Protein AF-A0A8D1GE89-F1 (afdb_monomer)

Radius of gyration: 18.83 Å; Cα contacts (8 Å, |Δi|>4): 308; chains: 1; bounding box: 52×57×44 Å

Solvent-accessible surface area (backbone atoms only — not comparable to full-atom values): 10355 Å² tot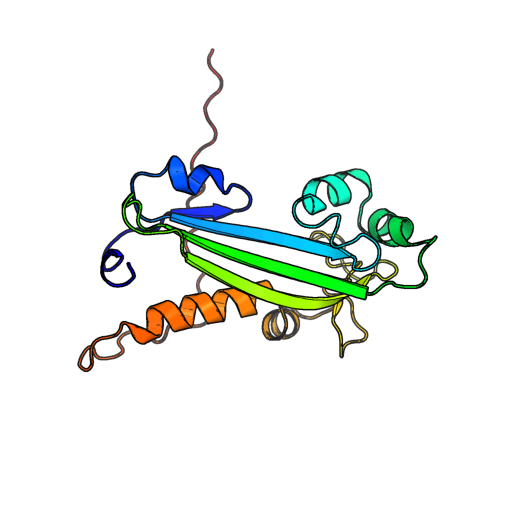al; per-residue (Å²): 109,72,79,79,45,66,95,56,77,67,48,78,45,67,78,50,72,69,52,60,75,74,40,93,33,33,25,38,31,40,43,68,25,44,20,27,56,77,58,81,33,39,59,14,79,48,32,67,62,51,42,73,77,39,36,35,63,39,59,35,54,73,40,68,92,44,90,58,43,44,27,34,38,34,22,38,39,39,39,32,64,46,48,92,90,53,76,74,44,77,23,62,10,70,26,55,26,30,53,35,83,58,40,62,51,78,89,53,76,56,29,19,16,34,26,42,68,99,53,93,49,22,54,34,58,42,58,70,75,62,43,46,79,62,29,16,56,48,45,12,47,49,51,50,46,52,64,55,64,77,63,66,60,96,81,70,76,83,80,72,79,80,68,100,79,70,82,76,83,79,78,77,80,73,80,83,78,84,82,132

pLDDT: mean 83.78, std 22.08, range [25.95, 98.81]

Nearest PDB structures (foldseek):
  4f95-assembly1_A-2  TM=9.348E-01  e=1.544E-26  Homo sapiens
  2car-assembly1_A  TM=9.269E-01  e=1.988E-26  Homo sapiens
  2j4e-assembly4_H  TM=9.023E-01  e=2.825E-25  Homo sapiens
  2j4e-assembly1_A  TM=8.971E-01  e=2.579E-24  Homo sapiens
  8ji1-assembly1_B-2  TM=9.422E-01  e=1.661E-15  Plasmodium falciparum

Mean predicted aligned e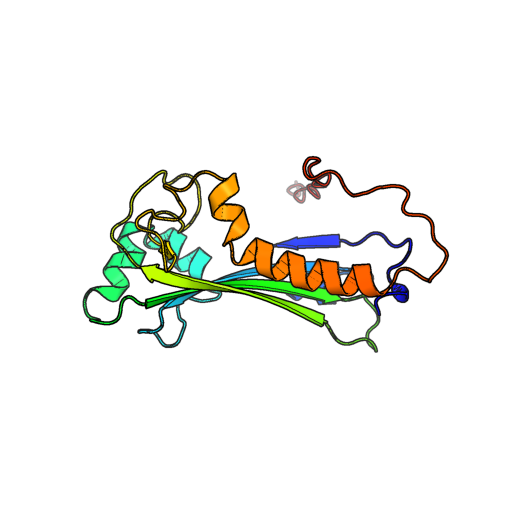rror: 9.52 Å

Organism: Sus scrofa (NCBI:txid9823)

Secondary structure (DSSP, 8-state):
--GGGTTPPPEEEES-TTHHHH-SS-EEEEEEEEEEGGGTT-EETTHHHHHHHHHHHHHHHHTTT-S--EEEEEEEEEEE-S-TTSPPEEEEEEEEEEE-S--S-TTSTTGGGEEETT-SS-TTTS-HHHHHHH-HHHHHHHHHHHHHHTT--TT--------S----------PPPPP-

InterPro domains:
  IPR002637 RdgB/HAM1 [PF01725] (25-147)
  IPR002637 RdgB/HAM1 [PTHR11067] (22-153)
  IPR002637 RdgB/HAM1 [cd00515] (10-147)
  IPR027502 Inosine triphosphate pyrophosphatase [MF_03148] (8-150)
  IPR029001 Inosine triphosphate pyrophosphatase-like [G3DSA:3.90.950.10] (21-151)
  IPR029001 Inosine triphosphate pyrophosphatase-like [SSF52972] (5-149)

Sequence (180 aa):
MANSLVGKKIVFVTGNAKKLEEVQGPVLVEDTCLCFNAFGGLPGPYIKWFLEKLKPEGLHQLLAGFQDKSAYALCTFALSTGDPNEPVRLFKGRTSGQIVVPRGSRDFGWDPCFQPDGYEQTYAEMPKAEKNTISHRFRALLELQEYFGSLTPPGAEAAHVISPLRPWSVVHSLRPNPVQ

Structure (mmCIF, N/CA/C/O backbone):
data_AF-A0A8D1GE89-F1
#
_entry.id   AF-A0A8D1GE89-F1
#
loop_
_atom_site.group_PDB
_atom_site.id
_atom_site.type_symbol
_atom_site.label_atom_id
_atom_site.label_alt_id
_atom_site.label_comp_id
_atom_site.label_asym_id
_atom_site.label_entity_id
_atom_site.label_seq_id
_atom_site.pdbx_PDB_ins_code
_atom_site.Cartn_x
_atom_site.Cartn_y
_atom_site.Cartn_z
_atom_site.occupancy
_atom_site.B_iso_or_equiv
_atom_site.auth_seq_id
_atom_site.auth_comp_id
_atom_site.auth_asym_id
_atom_site.auth_atom_id
_atom_site.pdbx_PDB_model_num
ATOM 1 N N . MET A 1 1 ? 16.264 -9.644 -19.852 1.00 65.81 1 MET A N 1
ATOM 2 C CA . MET A 1 1 ? 15.842 -8.747 -18.763 1.00 65.81 1 MET A CA 1
ATOM 3 C C . MET A 1 1 ? 16.685 -8.861 -17.509 1.00 65.81 1 MET A C 1
ATOM 5 O O . MET A 1 1 ? 17.327 -7.906 -17.116 1.00 65.81 1 MET A O 1
ATOM 9 N N . ALA A 1 2 ? 16.705 -9.994 -16.825 1.00 61.97 2 ALA A N 1
ATOM 10 C CA . ALA A 1 2 ? 17.348 -10.013 -15.520 1.00 61.97 2 ALA A CA 1
ATOM 11 C C . ALA A 1 2 ? 18.893 -10.114 -15.614 1.00 61.97 2 ALA A C 1
ATOM 13 O O . ALA A 1 2 ? 19.611 -9.371 -14.951 1.00 61.97 2 ALA A O 1
ATOM 14 N N . ASN A 1 3 ? 19.407 -10.887 -16.579 1.00 70.00 3 ASN A N 1
ATOM 15 C CA . ASN A 1 3 ? 20.829 -10.873 -16.955 1.00 70.00 3 ASN A CA 1
ATOM 16 C C . ASN A 1 3 ? 21.285 -9.528 -17.550 1.00 70.00 3 ASN A C 1
ATOM 18 O O . ASN A 1 3 ? 22.446 -9.160 -17.401 1.00 70.00 3 ASN A O 1
ATOM 22 N N . SER A 1 4 ? 20.385 -8.760 -18.184 1.00 74.56 4 SER A N 1
ATOM 23 C CA . SER A 1 4 ? 20.715 -7.434 -18.732 1.00 74.56 4 SER A CA 1
ATOM 24 C C . SER A 1 4 ? 20.870 -6.357 -17.649 1.00 74.56 4 SER A C 1
ATOM 26 O O . SER A 1 4 ? 21.262 -5.235 -17.978 1.00 74.56 4 SER A O 1
ATOM 28 N N . LEU A 1 5 ? 20.621 -6.696 -16.377 1.00 79.62 5 LEU A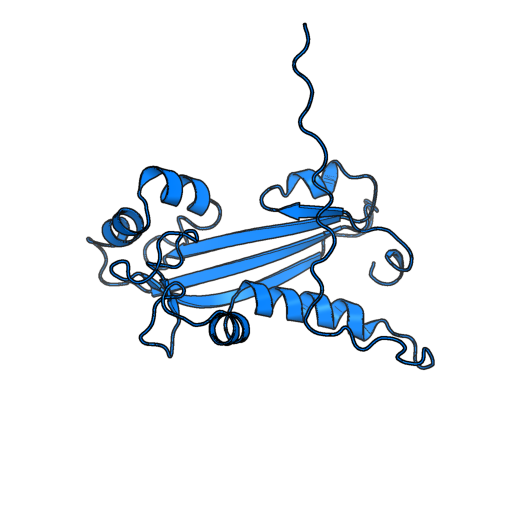 N 1
ATOM 29 C CA . LEU A 1 5 ? 20.809 -5.836 -15.203 1.00 79.62 5 LEU A CA 1
ATOM 30 C C . LEU A 1 5 ? 22.123 -6.092 -14.452 1.00 79.62 5 LEU A C 1
ATOM 32 O O . LEU A 1 5 ? 22.510 -5.268 -13.623 1.00 79.62 5 LEU A O 1
ATOM 36 N N . VAL A 1 6 ? 22.821 -7.199 -14.727 1.00 79.50 6 VAL A N 1
ATOM 37 C CA . VAL A 1 6 ? 24.053 -7.567 -14.012 1.00 79.50 6 VAL A CA 1
ATOM 38 C C . VAL A 1 6 ? 25.112 -6.475 -14.185 1.00 79.50 6 VAL A C 1
ATOM 40 O O . VAL A 1 6 ? 25.389 -6.027 -15.296 1.00 79.50 6 VAL A O 1
ATOM 43 N N . GLY A 1 7 ? 25.682 -6.016 -13.067 1.00 78.50 7 GLY A N 1
ATOM 44 C CA . GLY A 1 7 ? 26.704 -4.964 -13.040 1.00 78.50 7 GLY A CA 1
ATOM 45 C C . GLY A 1 7 ? 26.191 -3.546 -13.324 1.00 78.50 7 GLY A C 1
ATOM 46 O O . GLY A 1 7 ? 26.984 -2.605 -13.305 1.00 78.50 7 GLY A O 1
ATOM 47 N N . LYS A 1 8 ? 24.886 -3.355 -13.560 1.00 83.62 8 LYS A N 1
ATOM 48 C CA . LYS A 1 8 ? 24.301 -2.031 -13.801 1.00 83.62 8 LYS A CA 1
ATOM 49 C C . LYS A 1 8 ? 23.775 -1.405 -12.512 1.00 83.62 8 LYS A C 1
ATOM 51 O O . LYS A 1 8 ? 23.226 -2.073 -11.640 1.00 83.62 8 LYS A O 1
ATOM 56 N N . LYS A 1 9 ? 23.890 -0.080 -12.421 1.00 88.38 9 LYS A N 1
ATOM 57 C CA . LYS A 1 9 ? 23.234 0.708 -11.374 1.00 88.38 9 LYS A CA 1
ATOM 58 C C . LYS A 1 9 ? 21.737 0.801 -11.675 1.00 88.38 9 LYS A C 1
ATOM 60 O O . LYS A 1 9 ? 21.367 1.209 -12.771 1.00 88.38 9 LYS A O 1
ATOM 65 N N . ILE A 1 10 ? 20.902 0.467 -10.692 1.00 89.00 10 ILE A N 1
ATOM 66 C CA . ILE A 1 10 ? 19.444 0.612 -10.775 1.00 89.00 10 ILE A CA 1
ATOM 67 C C . ILE A 1 10 ? 19.035 1.906 -10.070 1.00 89.00 10 ILE A C 1
ATOM 69 O O . ILE A 1 10 ? 19.417 2.145 -8.922 1.00 89.00 10 ILE A O 1
ATOM 73 N N . VAL A 1 11 ? 18.268 2.752 -10.755 1.00 90.25 11 VAL A N 1
ATOM 74 C CA . VAL A 1 11 ? 17.672 3.956 -10.164 1.00 90.25 11 VAL A CA 1
ATOM 75 C C . VAL A 1 11 ? 16.387 3.565 -9.437 1.00 90.25 11 VAL A C 1
ATOM 77 O O . VAL A 1 11 ? 15.491 3.002 -10.054 1.00 90.25 11 VAL A O 1
ATOM 80 N N . PHE A 1 12 ? 16.284 3.867 -8.140 1.00 90.25 12 PHE A N 1
ATOM 81 C CA . PHE A 1 12 ? 15.076 3.601 -7.353 1.00 90.25 12 PHE A CA 1
ATOM 82 C C . PHE A 1 12 ? 14.238 4.867 -7.154 1.00 90.25 12 PHE A C 1
ATOM 84 O O . PHE A 1 12 ? 14.771 5.920 -6.802 1.00 90.25 12 PHE A O 1
ATOM 91 N N . VAL A 1 13 ? 12.929 4.760 -7.378 1.00 89.25 13 VAL A N 1
ATOM 92 C CA . VAL A 1 13 ? 11.982 5.882 -7.387 1.00 89.25 13 VAL A CA 1
ATOM 93 C C . VAL A 1 13 ? 10.704 5.458 -6.668 1.00 89.25 13 VAL A C 1
ATOM 95 O O . VAL A 1 13 ? 10.278 4.316 -6.780 1.00 89.25 13 VAL A O 1
ATOM 98 N N . THR A 1 14 ? 10.055 6.378 -5.960 1.00 86.75 14 THR A N 1
ATOM 99 C CA . THR A 1 14 ? 8.759 6.123 -5.310 1.00 86.75 14 THR A CA 1
ATOM 100 C C . THR A 1 14 ? 7.698 7.063 -5.876 1.00 86.75 14 THR A C 1
ATOM 102 O O . THR A 1 14 ? 7.991 8.234 -6.129 1.00 86.75 14 THR A O 1
ATOM 105 N N . GLY A 1 15 ? 6.469 6.583 -6.090 1.00 79.56 15 GLY A N 1
ATOM 106 C CA . GLY A 1 15 ? 5.329 7.457 -6.393 1.00 79.56 15 GLY A CA 1
ATOM 107 C C . GLY A 1 15 ? 5.293 8.067 -7.799 1.00 79.56 15 GLY A C 1
ATOM 108 O O . GLY A 1 15 ? 4.513 8.994 -8.025 1.00 79.56 15 GLY A O 1
ATOM 109 N N . ASN A 1 16 ? 6.182 7.662 -8.716 1.00 81.56 16 ASN A N 1
ATOM 110 C CA . ASN A 1 16 ? 6.328 8.304 -10.026 1.00 81.56 16 ASN A CA 1
ATOM 111 C C . ASN A 1 16 ? 6.683 7.305 -11.138 1.00 81.56 16 ASN A C 1
ATOM 113 O O . ASN A 1 16 ? 7.836 7.200 -11.560 1.00 81.56 16 ASN A O 1
ATOM 117 N N . ALA A 1 17 ? 5.665 6.611 -11.650 1.00 81.38 17 ALA A N 1
ATOM 118 C CA . ALA A 1 17 ? 5.803 5.661 -12.753 1.00 81.38 17 ALA A CA 1
ATOM 119 C C . ALA A 1 17 ? 6.341 6.282 -14.057 1.00 81.38 17 ALA A C 1
ATOM 121 O O . ALA A 1 17 ? 6.991 5.576 -14.823 1.00 81.38 17 ALA A O 1
ATOM 122 N N . LYS A 1 18 ? 6.184 7.600 -14.290 1.00 84.62 18 LYS A N 1
ATOM 123 C CA . LYS A 1 18 ? 6.775 8.274 -15.470 1.00 84.62 18 LYS A CA 1
ATOM 124 C C . LYS A 1 18 ? 8.297 8.165 -15.505 1.00 84.62 18 LYS A C 1
ATOM 126 O O . LYS A 1 18 ? 8.909 8.239 -16.566 1.00 84.62 18 LYS A O 1
ATOM 131 N N . LYS A 1 19 ? 8.928 7.928 -14.351 1.00 84.75 19 LYS A N 1
ATOM 132 C CA . LYS A 1 19 ? 10.375 7.741 -14.273 1.00 84.75 19 LYS A CA 1
ATOM 133 C C . LYS A 1 19 ? 10.867 6.484 -14.997 1.00 84.75 19 LYS A C 1
ATOM 135 O O . LYS A 1 19 ? 12.049 6.427 -15.319 1.00 84.75 19 LYS A O 1
ATOM 140 N N . LEU A 1 20 ? 9.973 5.538 -15.306 1.00 82.44 20 LEU A N 1
ATOM 141 C CA . LEU A 1 20 ? 10.270 4.390 -16.168 1.00 82.44 20 LEU A CA 1
ATOM 142 C C . LEU A 1 20 ? 10.631 4.802 -17.607 1.00 82.44 20 LEU A C 1
ATOM 144 O O . LEU A 1 20 ? 11.380 4.083 -18.256 1.00 82.44 20 LEU A O 1
ATOM 148 N N . GLU A 1 21 ? 10.117 5.939 -18.087 1.00 82.19 21 GLU A N 1
ATOM 149 C CA . GLU A 1 21 ? 10.322 6.438 -19.457 1.00 82.19 21 GLU A CA 1
ATOM 150 C C . GLU A 1 21 ? 11.457 7.471 -19.537 1.00 82.19 21 GLU A C 1
ATOM 152 O O . GLU A 1 21 ? 12.164 7.565 -20.536 1.00 82.19 21 GLU A O 1
ATOM 157 N N . GLU A 1 22 ? 11.654 8.257 -18.475 1.00 85.88 22 GLU A N 1
ATOM 158 C CA . GLU A 1 22 ? 12.660 9.327 -18.442 1.00 85.88 22 GLU A CA 1
ATOM 159 C C . GLU A 1 22 ? 14.090 8.820 -18.200 1.00 85.88 22 GLU A C 1
ATOM 161 O O . GLU A 1 22 ? 15.061 9.512 -18.515 1.00 85.88 22 GLU A O 1
ATOM 166 N N . VAL A 1 23 ? 14.239 7.651 -17.570 1.00 85.81 23 VAL A N 1
ATOM 167 C CA . VAL A 1 23 ? 15.550 7.098 -17.219 1.00 85.81 23 VAL A CA 1
ATOM 168 C C . VAL A 1 23 ? 16.052 6.219 -18.356 1.00 85.81 23 VAL A C 1
ATOM 170 O O . VAL A 1 23 ? 15.503 5.159 -18.635 1.00 85.81 23 VAL A O 1
ATOM 173 N N . GLN A 1 24 ? 17.157 6.634 -18.974 1.00 83.69 24 GLN A N 1
ATOM 174 C CA . GLN A 1 24 ? 17.862 5.852 -19.990 1.00 83.69 24 GLN A CA 1
ATOM 175 C C . GLN A 1 24 ? 18.726 4.771 -19.323 1.00 83.69 24 GLN A C 1
ATOM 177 O O . GLN A 1 24 ? 19.950 4.879 -19.241 1.00 83.69 24 GLN A O 1
ATOM 182 N N . GLY A 1 25 ? 18.068 3.749 -18.776 1.00 89.25 25 GLY A N 1
ATOM 183 C CA . GLY A 1 25 ? 18.708 2.614 -18.119 1.00 89.25 25 GLY A CA 1
ATOM 184 C C . GLY A 1 25 ? 17.819 1.949 -17.068 1.00 89.25 25 GLY A C 1
ATOM 185 O O . GLY A 1 25 ? 16.637 2.273 -16.958 1.00 89.25 25 GLY A O 1
ATOM 186 N N . PRO A 1 26 ? 18.381 1.022 -16.273 1.00 93.56 26 PRO A N 1
ATOM 187 C CA . PRO A 1 26 ? 17.617 0.296 -15.275 1.00 93.56 26 PRO A CA 1
ATOM 188 C C . PRO A 1 26 ? 16.974 1.187 -14.217 1.00 93.56 26 PRO A C 1
ATOM 190 O O . PRO A 1 26 ? 17.649 1.958 -13.527 1.00 93.56 26 PRO A O 1
ATOM 193 N N . VAL A 1 27 ? 15.671 1.019 -14.036 1.00 94.62 27 VAL A N 1
ATOM 194 C CA . VAL A 1 27 ? 14.871 1.796 -13.095 1.00 94.62 27 VAL A CA 1
ATOM 195 C C . VAL A 1 27 ? 13.833 0.907 -12.424 1.00 94.62 27 VAL A C 1
ATOM 197 O O . VAL A 1 27 ? 13.173 0.089 -13.064 1.00 94.62 27 VAL A O 1
ATOM 200 N N . LEU A 1 28 ? 13.722 1.066 -11.110 1.00 95.19 28 LEU A N 1
ATOM 201 C CA . LEU A 1 28 ? 12.764 0.391 -10.252 1.00 95.19 28 LEU A CA 1
ATOM 202 C C . LEU A 1 28 ? 11.875 1.452 -9.602 1.00 95.19 28 LEU A C 1
ATOM 204 O O . LEU A 1 28 ? 12.368 2.322 -8.882 1.00 95.19 28 LEU A O 1
ATOM 208 N N . VAL A 1 29 ? 10.572 1.376 -9.846 1.00 95.69 29 VAL A N 1
ATOM 209 C CA . VAL A 1 29 ? 9.577 2.266 -9.240 1.00 95.69 29 VAL A CA 1
ATOM 210 C C . VAL A 1 29 ? 8.745 1.495 -8.225 1.00 95.69 29 VAL A C 1
ATOM 212 O O . VAL A 1 29 ? 8.314 0.385 -8.514 1.00 95.69 29 VAL A O 1
ATOM 215 N N . GLU A 1 30 ? 8.508 2.074 -7.052 1.00 95.69 30 GLU A N 1
ATOM 216 C CA . GLU A 1 30 ? 7.551 1.577 -6.059 1.00 95.69 30 GLU A CA 1
ATOM 217 C C . GLU A 1 30 ? 6.313 2.477 -6.001 1.00 95.69 30 GLU A C 1
ATOM 219 O O . GLU A 1 30 ? 6.431 3.685 -5.775 1.00 95.69 30 GLU A O 1
ATOM 224 N N . ASP A 1 31 ? 5.131 1.870 -6.102 1.00 95.12 31 ASP A N 1
ATOM 225 C CA . ASP A 1 31 ? 3.849 2.514 -5.827 1.00 95.12 31 ASP A CA 1
ATOM 226 C C . ASP A 1 31 ? 3.044 1.723 -4.791 1.00 95.12 31 ASP A C 1
ATOM 228 O O . ASP A 1 31 ? 2.973 0.492 -4.819 1.00 95.12 31 ASP A O 1
ATOM 232 N N . THR A 1 32 ? 2.417 2.445 -3.859 1.00 95.75 32 THR A N 1
ATOM 233 C CA . THR A 1 32 ? 1.586 1.868 -2.794 1.00 95.75 32 THR A CA 1
ATOM 234 C C . THR A 1 32 ? 0.157 2.390 -2.885 1.00 95.75 32 THR A C 1
ATOM 236 O O . THR A 1 32 ? -0.073 3.596 -2.940 1.00 95.75 32 THR A O 1
ATOM 239 N N . CYS A 1 33 ? -0.803 1.471 -2.845 1.00 97.69 33 CYS A N 1
ATOM 240 C CA . CYS A 1 33 ? -2.235 1.735 -2.845 1.00 97.69 33 CYS A CA 1
ATOM 241 C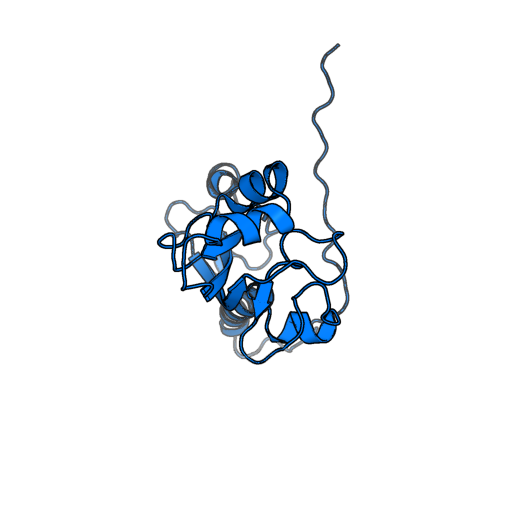 C . CYS A 1 33 ? -2.872 1.248 -1.537 1.00 97.69 33 CYS A C 1
ATOM 243 O O . CYS A 1 33 ? -2.464 0.223 -0.986 1.00 97.69 33 CYS A O 1
ATOM 245 N N . LEU A 1 34 ? -3.923 1.940 -1.097 1.00 98.62 34 LEU A N 1
ATOM 246 C CA . LEU A 1 34 ? -4.865 1.432 -0.100 1.00 98.62 34 LEU A CA 1
ATOM 247 C C . LEU A 1 34 ? -6.254 1.393 -0.734 1.00 98.62 34 LEU A C 1
ATOM 249 O O . LEU A 1 34 ? -6.788 2.430 -1.129 1.00 98.62 34 LEU A O 1
ATOM 253 N N . CYS A 1 35 ? -6.811 0.197 -0.859 1.00 98.75 35 CYS A N 1
ATOM 254 C CA . CYS A 1 35 ? -7.989 -0.063 -1.671 1.00 98.75 35 CYS A CA 1
ATOM 255 C C . CYS A 1 35 ? -9.153 -0.509 -0.789 1.00 98.75 35 CYS A C 1
ATOM 257 O O . CYS A 1 35 ? -9.046 -1.544 -0.134 1.00 98.75 35 CYS A O 1
ATOM 259 N N . PHE A 1 36 ? -10.258 0.237 -0.772 1.00 98.75 36 PHE A N 1
ATOM 260 C CA . PHE A 1 36 ? -11.461 -0.145 -0.030 1.00 98.75 36 PHE A CA 1
ATOM 261 C C . PHE A 1 36 ? -12.372 -0.960 -0.945 1.00 98.75 36 PHE A C 1
ATOM 263 O O . PHE A 1 36 ? -12.722 -0.503 -2.037 1.00 98.75 36 PHE A O 1
ATOM 270 N N . ASN A 1 37 ? -12.778 -2.156 -0.518 1.00 98.62 37 ASN A N 1
ATOM 271 C CA . ASN A 1 37 ? -13.598 -3.033 -1.358 1.00 98.62 37 ASN A CA 1
ATOM 272 C C . ASN A 1 37 ? -14.973 -2.407 -1.635 1.00 98.62 37 ASN A C 1
ATOM 274 O O . ASN A 1 37 ? -15.416 -2.383 -2.783 1.00 98.62 37 ASN A O 1
ATOM 278 N N . ALA A 1 38 ? -15.565 -1.762 -0.626 1.00 98.38 38 ALA A N 1
ATOM 279 C CA . ALA A 1 38 ? -16.810 -1.005 -0.743 1.00 98.38 38 ALA A CA 1
ATOM 280 C C . ALA A 1 38 ? -16.785 0.106 -1.813 1.00 98.38 38 ALA A C 1
ATOM 282 O O . ALA A 1 38 ? -17.832 0.479 -2.334 1.00 98.38 38 ALA A O 1
ATOM 283 N N . PHE A 1 39 ? -15.606 0.646 -2.148 1.00 97.56 39 PHE A N 1
ATOM 284 C CA . PHE A 1 39 ? -15.442 1.698 -3.160 1.00 97.56 39 PHE A CA 1
ATOM 285 C C . PHE A 1 39 ? -14.870 1.150 -4.481 1.00 97.56 39 PHE A C 1
ATOM 287 O O . PHE A 1 39 ? -14.259 1.891 -5.254 1.00 97.56 39 PHE A O 1
ATOM 294 N N . GLY A 1 40 ? -14.986 -0.158 -4.731 1.00 97.94 40 GLY A N 1
ATOM 295 C CA . GLY A 1 40 ? -14.426 -0.781 -5.935 1.00 97.94 40 GLY A CA 1
ATOM 296 C C . GLY A 1 40 ? -12.902 -0.639 -6.035 1.00 97.94 40 GLY A C 1
ATOM 297 O O . GLY A 1 40 ? -12.354 -0.595 -7.132 1.00 97.94 40 GLY A O 1
ATOM 298 N N . GLY A 1 41 ? -12.215 -0.523 -4.895 1.00 97.62 41 GLY A N 1
ATOM 299 C CA . GLY A 1 41 ? -10.764 -0.375 -4.810 1.00 97.62 41 GLY A CA 1
ATOM 300 C C . GLY A 1 41 ? -10.251 1.064 -4.692 1.00 97.62 41 GLY A C 1
ATOM 301 O O . GLY A 1 41 ? -9.045 1.250 -4.535 1.00 97.62 41 GLY A O 1
ATOM 302 N N . LEU A 1 42 ? -11.114 2.085 -4.706 1.00 98.25 42 LEU A N 1
ATOM 303 C CA . LEU A 1 42 ? -10.712 3.449 -4.334 1.00 98.25 42 LEU A CA 1
ATOM 304 C C . LEU A 1 42 ? -10.465 3.561 -2.810 1.00 98.25 42 LEU A C 1
ATOM 306 O O . LEU A 1 42 ? -11.007 2.760 -2.050 1.00 98.25 42 LEU A O 1
ATOM 310 N N . PRO A 1 43 ? -9.645 4.519 -2.331 1.00 97.88 43 PRO A N 1
ATOM 311 C CA . PRO A 1 43 ? -8.909 5.532 -3.100 1.00 97.88 43 PRO A CA 1
ATOM 312 C C . PRO A 1 43 ? -7.746 4.963 -3.927 1.00 97.88 43 PRO A C 1
ATOM 314 O O . PRO A 1 43 ? -7.296 5.614 -4.868 1.00 97.88 43 PRO A O 1
ATOM 317 N N . GLY A 1 44 ? -7.274 3.754 -3.617 1.00 97.62 44 GLY A N 1
ATOM 318 C CA . GLY A 1 44 ? -6.278 3.027 -4.399 1.00 97.62 44 GLY A CA 1
ATOM 319 C C . GLY A 1 44 ? -4.995 3.845 -4.596 1.00 97.62 44 GLY A C 1
ATOM 320 O O . GLY A 1 44 ? -4.400 4.267 -3.598 1.00 97.62 44 GLY A O 1
ATOM 321 N N . PRO A 1 45 ? -4.562 4.111 -5.842 1.00 96.12 45 PRO A N 1
ATOM 322 C CA . PRO A 1 45 ? -3.349 4.888 -6.119 1.00 96.12 45 PRO A CA 1
ATOM 323 C C . PRO A 1 45 ? -3.460 6.358 -5.686 1.00 96.12 45 PRO A C 1
ATOM 325 O O . PRO A 1 45 ? -2.453 7.049 -5.545 1.00 96.12 45 PRO A O 1
ATOM 328 N N . TYR A 1 46 ? -4.672 6.855 -5.430 1.00 96.75 46 TYR A N 1
ATOM 329 C CA . TYR A 1 46 ? -4.901 8.231 -4.993 1.00 96.75 46 TYR A CA 1
ATOM 330 C C . TYR A 1 46 ? -4.799 8.406 -3.475 1.00 96.75 46 TYR A C 1
ATOM 332 O O . TYR A 1 46 ? -4.993 9.518 -2.980 1.00 96.75 46 TYR A O 1
ATOM 340 N N . ILE A 1 47 ? -4.472 7.345 -2.725 1.00 97.50 47 ILE A N 1
ATOM 341 C CA . ILE A 1 47 ? -4.457 7.348 -1.256 1.00 97.50 47 ILE A CA 1
ATOM 342 C C . ILE A 1 47 ? -3.649 8.504 -0.657 1.00 97.50 47 ILE A C 1
ATOM 344 O O . ILE A 1 47 ? -4.062 9.058 0.357 1.00 97.50 47 ILE A O 1
ATOM 348 N N . LYS A 1 48 ? -2.549 8.930 -1.294 1.00 95.44 48 LYS A N 1
ATOM 349 C CA . LYS A 1 48 ? -1.750 10.085 -0.848 1.00 95.44 48 LYS A CA 1
ATOM 350 C C . LYS A 1 48 ? -2.609 11.344 -0.682 1.00 95.44 48 LYS A C 1
ATOM 352 O O . LYS A 1 48 ? -2.536 12.002 0.351 1.00 95.44 48 LYS A O 1
ATOM 357 N N . TRP A 1 49 ? -3.425 11.659 -1.683 1.00 96.50 49 TRP A N 1
ATOM 358 C CA . TRP A 1 49 ? -4.251 12.867 -1.714 1.00 96.50 49 TRP A CA 1
ATOM 359 C C . TRP A 1 49 ? -5.415 12.774 -0.733 1.00 96.50 49 TRP A C 1
ATOM 361 O O . TRP A 1 49 ? -5.716 13.731 -0.023 1.00 96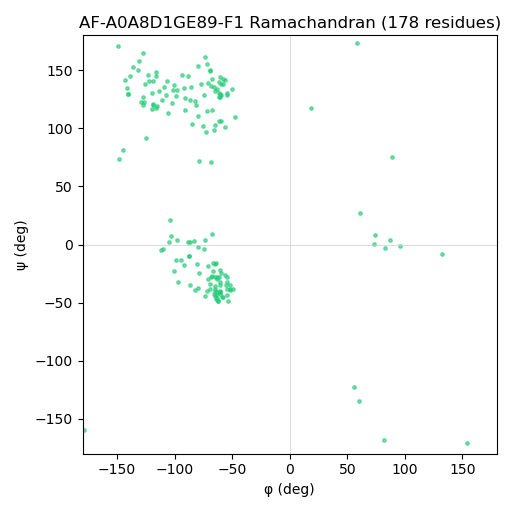.50 49 TRP A O 1
ATOM 371 N N . PHE A 1 50 ? -6.028 11.593 -0.650 1.00 98.19 50 PHE A N 1
ATOM 372 C CA . PHE A 1 50 ? -7.090 11.321 0.312 1.00 98.19 50 PHE A CA 1
ATOM 373 C C . PHE A 1 50 ? -6.575 11.455 1.746 1.00 98.19 50 PHE A C 1
ATOM 375 O O . PHE A 1 50 ? -7.160 12.185 2.540 1.00 98.19 50 PHE A O 1
ATOM 382 N N . LEU A 1 51 ? -5.439 10.830 2.061 1.00 97.44 51 LEU A N 1
ATOM 383 C CA . LEU A 1 51 ? -4.812 10.922 3.374 1.00 97.44 51 LEU A CA 1
ATOM 384 C C . LEU A 1 51 ? -4.423 12.365 3.725 1.00 97.44 51 LEU A C 1
ATOM 386 O O . LEU A 1 51 ? -4.620 12.788 4.862 1.00 97.44 51 LEU A O 1
ATOM 390 N N . GLU A 1 52 ? -3.892 13.134 2.770 1.00 96.81 52 GLU A N 1
ATOM 391 C CA . GLU A 1 52 ? -3.511 14.531 3.000 1.00 96.81 52 GLU A CA 1
ATOM 392 C C . GLU A 1 52 ? -4.701 15.369 3.487 1.00 96.81 52 GLU A C 1
ATOM 394 O O . GLU A 1 52 ? -4.557 16.126 4.454 1.00 96.81 52 GLU A O 1
ATOM 399 N N . LYS A 1 53 ? -5.864 15.213 2.841 1.00 98.06 53 LYS A N 1
ATOM 400 C CA . LYS A 1 53 ? -7.072 15.998 3.129 1.00 98.06 53 LYS A CA 1
ATOM 401 C C . LYS A 1 53 ? -7.873 15.470 4.309 1.00 98.06 53 LYS A C 1
ATOM 403 O O . LYS A 1 53 ? -8.385 16.265 5.087 1.00 98.06 53 LYS A O 1
ATOM 408 N N . LEU A 1 54 ? -7.981 14.154 4.435 1.00 97.69 54 LEU A N 1
ATOM 409 C CA . LEU A 1 54 ? -8.919 13.514 5.355 1.00 97.69 54 LEU A CA 1
ATOM 410 C C . LEU A 1 54 ? -8.265 13.043 6.649 1.00 97.69 54 LEU A C 1
ATOM 412 O O . LEU A 1 54 ? -8.956 12.898 7.654 1.00 97.69 54 LEU A O 1
ATOM 416 N N . LYS A 1 55 ? -6.944 12.817 6.633 1.00 98.12 55 LYS A N 1
ATOM 417 C CA . LYS A 1 55 ? -6.212 12.118 7.703 1.00 98.12 55 LYS A CA 1
ATOM 418 C C . LYS A 1 55 ? -6.764 10.690 7.917 1.00 98.12 55 LYS A C 1
ATOM 420 O O . LYS A 1 55 ? -7.747 10.308 7.274 1.00 98.12 55 LYS A O 1
ATOM 425 N N . PRO A 1 56 ? -6.136 9.845 8.755 1.00 98.19 56 PRO A N 1
ATOM 426 C CA . PRO A 1 56 ? -6.653 8.501 9.023 1.00 98.19 56 PRO A CA 1
ATOM 427 C C . PRO A 1 56 ? -8.108 8.500 9.517 1.00 98.19 56 PRO A C 1
ATOM 429 O O . PRO A 1 56 ? -8.886 7.616 9.165 1.00 98.19 56 PRO A O 1
ATOM 432 N N . GLU A 1 57 ? -8.500 9.514 10.289 1.00 98.19 57 GLU A N 1
ATOM 433 C CA . GLU A 1 57 ? -9.853 9.666 10.825 1.00 98.19 57 GLU A CA 1
ATOM 434 C C . GLU A 1 57 ? -10.883 9.821 9.702 1.00 98.19 57 GLU A C 1
ATOM 436 O O . GLU A 1 57 ? -11.884 9.100 9.672 1.00 98.19 57 GLU A O 1
ATOM 441 N N . GLY A 1 58 ? -10.620 10.705 8.739 1.00 98.25 58 GLY A N 1
ATOM 442 C CA . GLY A 1 58 ? -11.514 10.910 7.609 1.00 98.25 58 GLY A CA 1
ATOM 443 C C . GLY A 1 58 ? -11.514 9.734 6.625 1.00 98.25 58 GLY A C 1
ATOM 444 O O . GLY A 1 58 ? -12.553 9.442 6.041 1.00 98.25 58 GLY A O 1
ATOM 445 N N . LEU A 1 59 ? -10.402 8.996 6.487 1.00 98.38 59 LEU A N 1
ATOM 446 C CA . LEU A 1 59 ? -10.371 7.755 5.697 1.00 98.38 59 LEU A CA 1
ATOM 447 C C . LEU A 1 59 ? -11.341 6.700 6.246 1.00 98.38 59 LEU A C 1
ATOM 449 O O . LEU A 1 59 ? -12.064 6.077 5.474 1.00 98.38 59 LEU A O 1
ATOM 453 N N . HIS A 1 60 ? -11.401 6.535 7.569 1.00 98.44 60 HIS A N 1
ATOM 454 C CA . HIS A 1 60 ? -12.403 5.682 8.207 1.00 98.44 60 HIS A CA 1
ATOM 455 C C . HIS A 1 60 ? -13.828 6.233 8.020 1.00 98.44 60 HIS A C 1
ATOM 457 O O . HIS A 1 60 ? -14.747 5.480 7.692 1.00 98.44 60 HIS A O 1
ATOM 463 N N . GLN A 1 61 ? -14.021 7.549 8.171 1.00 98.44 61 GLN A N 1
ATOM 464 C CA . GLN A 1 61 ? -15.335 8.186 8.001 1.00 98.44 61 GLN A CA 1
ATOM 465 C C . GLN A 1 61 ? -15.898 8.064 6.581 1.00 98.44 61 GLN A C 1
ATOM 467 O O . GLN A 1 61 ? -17.116 7.977 6.437 1.00 98.44 61 GLN A O 1
ATOM 472 N N . LEU A 1 62 ? -15.058 7.990 5.540 1.00 98.00 62 LEU A N 1
ATOM 473 C CA . LEU A 1 62 ? -15.523 7.748 4.166 1.00 98.00 62 LEU A CA 1
ATOM 474 C C . LEU A 1 62 ? -16.377 6.485 4.048 1.00 98.00 62 LEU A C 1
ATOM 476 O O . LEU A 1 62 ? -17.306 6.437 3.247 1.00 98.00 62 LEU A O 1
ATOM 480 N N . LEU A 1 63 ? -16.090 5.474 4.865 1.00 98.25 63 LEU A N 1
ATOM 481 C CA . LEU A 1 63 ? -16.818 4.216 4.847 1.00 98.25 63 LEU A CA 1
ATOM 482 C C . LEU A 1 63 ? -18.048 4.223 5.756 1.00 98.25 63 LEU A C 1
ATOM 484 O O . LEU A 1 63 ? -18.707 3.195 5.837 1.00 98.25 63 LEU A O 1
ATOM 488 N N . ALA A 1 64 ? -18.395 5.320 6.441 1.00 97.38 64 ALA A N 1
ATOM 489 C CA . ALA A 1 64 ? -19.479 5.350 7.433 1.00 97.38 64 ALA A CA 1
ATOM 490 C C . ALA A 1 64 ? -20.814 4.787 6.907 1.00 97.38 64 ALA A C 1
ATOM 492 O O . ALA A 1 64 ? -21.481 4.049 7.627 1.00 97.38 64 ALA A O 1
ATOM 493 N N . GLY A 1 65 ? -21.157 5.064 5.644 1.00 97.62 65 GLY A N 1
ATOM 494 C CA . GLY A 1 65 ? -22.381 4.576 4.992 1.00 97.62 65 GLY A CA 1
ATOM 495 C C . GLY A 1 65 ? -22.335 3.134 4.470 1.00 97.62 65 GLY A C 1
ATOM 496 O O . GLY A 1 65 ? -23.332 2.655 3.940 1.00 97.62 65 GLY A O 1
ATOM 497 N N . PHE A 1 66 ? -21.205 2.437 4.597 1.00 98.19 66 PHE A N 1
ATOM 498 C CA . PHE A 1 66 ? -20.999 1.092 4.057 1.00 98.19 66 PHE A CA 1
ATOM 499 C C . PHE A 1 66 ? -20.837 0.083 5.190 1.00 98.19 66 PHE A C 1
ATOM 501 O O . PHE A 1 66 ? -20.061 0.313 6.115 1.00 98.19 66 PHE A O 1
ATOM 508 N N . GLN A 1 67 ? -21.543 -1.047 5.123 1.00 97.94 67 GLN A N 1
ATOM 509 C CA . GLN A 1 67 ? -21.330 -2.144 6.076 1.00 97.94 67 GLN A CA 1
ATOM 510 C C . GLN A 1 67 ? -19.968 -2.808 5.861 1.00 97.94 67 GLN A C 1
ATOM 512 O O . GLN A 1 67 ? -19.283 -3.140 6.824 1.00 97.94 67 GLN A O 1
ATOM 517 N N . ASP A 1 68 ? -19.559 -2.950 4.599 1.00 98.56 68 ASP A N 1
ATOM 518 C CA . ASP A 1 68 ? -18.258 -3.498 4.241 1.00 98.56 68 ASP A CA 1
ATOM 519 C C . ASP A 1 68 ? -17.134 -2.508 4.581 1.00 98.56 68 ASP A C 1
ATOM 521 O O . ASP A 1 68 ? -17.039 -1.418 4.012 1.00 98.56 68 ASP A O 1
ATOM 525 N N . LYS A 1 69 ? -16.279 -2.905 5.527 1.00 98.56 69 LYS A N 1
ATOM 526 C CA . LYS A 1 69 ? -15.058 -2.180 5.912 1.00 98.56 69 LYS A CA 1
ATOM 527 C C . LYS A 1 69 ? -13.796 -2.839 5.374 1.00 98.56 69 LYS A C 1
ATOM 529 O O . LYS A 1 69 ? -12.697 -2.380 5.683 1.00 98.56 69 LYS A O 1
ATOM 534 N N . SER A 1 70 ? -13.932 -3.926 4.618 1.00 98.81 70 SER A N 1
ATOM 535 C CA . SER A 1 70 ? -12.791 -4.668 4.113 1.00 98.81 70 SER A CA 1
ATOM 536 C C . SER A 1 70 ? -12.009 -3.846 3.091 1.00 98.81 70 SER A C 1
ATOM 538 O O . SER A 1 70 ? -12.542 -3.073 2.286 1.00 98.81 70 SER A O 1
ATOM 540 N N . ALA A 1 71 ? -10.697 -3.996 3.160 1.00 98.81 71 ALA A N 1
ATOM 541 C CA . ALA A 1 71 ? -9.747 -3.278 2.343 1.00 98.81 71 ALA A CA 1
ATOM 542 C C . ALA A 1 71 ? -8.513 -4.139 2.100 1.00 98.81 71 ALA A C 1
ATOM 544 O O . ALA A 1 71 ? -8.315 -5.200 2.695 1.00 98.81 71 ALA A O 1
ATOM 545 N N . TYR A 1 72 ? -7.646 -3.670 1.218 1.00 98.81 72 TYR A N 1
ATOM 546 C CA . TYR A 1 72 ? -6.321 -4.238 1.084 1.00 98.81 72 TYR A CA 1
ATOM 547 C C . TYR A 1 72 ? -5.286 -3.161 0.797 1.00 98.81 72 TYR A C 1
ATOM 549 O O . TYR A 1 72 ? -5.519 -2.221 0.036 1.00 98.81 72 TYR A O 1
ATOM 557 N N . ALA A 1 73 ? -4.116 -3.330 1.396 1.00 98.50 73 ALA A N 1
ATOM 558 C CA . ALA A 1 73 ? -2.921 -2.604 1.018 1.00 98.50 73 ALA A CA 1
ATOM 559 C C . ALA A 1 73 ? -2.232 -3.342 -0.134 1.00 98.50 73 ALA A C 1
ATOM 561 O O . ALA A 1 73 ? -2.100 -4.568 -0.093 1.00 98.50 73 ALA A O 1
ATOM 562 N N . LEU A 1 74 ? -1.789 -2.611 -1.152 1.00 98.38 74 LEU A N 1
ATOM 563 C CA . LEU A 1 74 ? -1.104 -3.153 -2.323 1.00 98.38 74 LEU A CA 1
ATOM 564 C C . LEU A 1 74 ? 0.186 -2.371 -2.559 1.00 98.38 74 LEU A C 1
ATOM 566 O O . LEU A 1 74 ? 0.144 -1.164 -2.766 1.00 98.38 74 LEU A O 1
ATOM 570 N N . CYS A 1 75 ? 1.320 -3.062 -2.567 1.00 97.56 75 CYS A N 1
ATOM 571 C CA . CY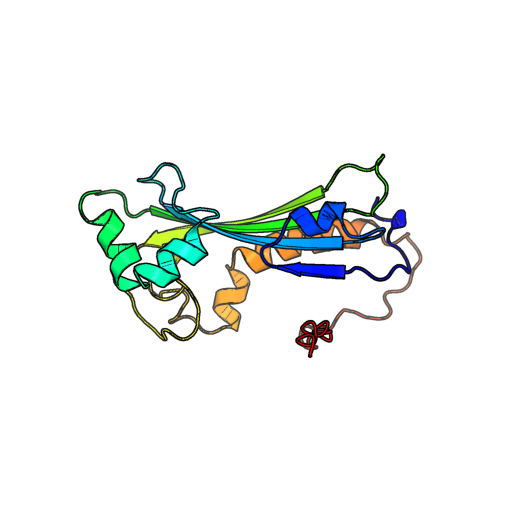S A 1 75 ? 2.578 -2.544 -3.095 1.00 97.56 75 CYS A CA 1
ATOM 572 C C . CYS A 1 75 ? 2.784 -3.114 -4.497 1.00 97.56 75 CYS A C 1
ATOM 574 O O . CYS A 1 75 ? 2.549 -4.304 -4.715 1.00 97.56 75 CYS A O 1
ATOM 576 N N . THR A 1 76 ? 3.228 -2.280 -5.432 1.00 97.62 76 THR A N 1
ATOM 577 C CA . THR A 1 76 ? 3.710 -2.716 -6.742 1.00 97.62 76 THR A CA 1
ATOM 578 C C . THR A 1 76 ? 5.101 -2.147 -6.978 1.00 97.62 76 THR A C 1
ATOM 580 O O . THR A 1 76 ? 5.278 -0.930 -6.977 1.00 97.62 76 THR A O 1
ATOM 583 N N . PHE A 1 77 ? 6.072 -3.024 -7.217 1.00 97.44 77 PHE A N 1
ATOM 584 C CA . PHE A 1 77 ? 7.338 -2.652 -7.829 1.00 97.44 77 PHE A CA 1
ATOM 585 C C . PHE A 1 77 ? 7.239 -2.824 -9.345 1.00 97.44 77 PHE A C 1
ATOM 587 O O . PHE A 1 77 ? 6.760 -3.851 -9.822 1.00 97.44 77 PHE A O 1
ATOM 594 N N . ALA A 1 78 ? 7.714 -1.839 -10.097 1.00 96.56 78 ALA A N 1
ATOM 595 C CA . ALA A 1 78 ? 7.817 -1.871 -11.548 1.00 96.56 78 ALA A CA 1
ATOM 596 C C . ALA A 1 78 ? 9.285 -1.738 -11.955 1.00 96.56 78 ALA A C 1
ATOM 598 O O . ALA A 1 78 ? 9.934 -0.750 -11.617 1.00 96.56 78 ALA A O 1
ATOM 599 N N . LEU A 1 79 ? 9.808 -2.733 -12.666 1.00 95.25 79 LEU A N 1
ATOM 600 C CA . LEU A 1 79 ? 11.195 -2.800 -13.113 1.00 95.25 79 LEU A CA 1
ATOM 601 C C . LEU A 1 79 ? 11.260 -2.651 -14.632 1.00 95.25 79 LEU A C 1
ATOM 603 O O . LEU A 1 79 ? 10.664 -3.442 -15.363 1.00 95.25 79 LEU A O 1
ATOM 607 N N . SER A 1 80 ? 12.031 -1.669 -15.087 1.00 94.38 80 SER A N 1
ATOM 608 C CA . SER A 1 80 ? 12.457 -1.518 -16.477 1.00 94.38 80 SER A CA 1
ATOM 609 C C . SER A 1 80 ? 13.973 -1.651 -16.556 1.00 94.38 80 SER A C 1
ATOM 611 O O . SER A 1 80 ? 14.693 -1.217 -15.654 1.00 94.38 80 SER A O 1
ATOM 613 N N . THR A 1 81 ? 14.473 -2.240 -17.637 1.00 92.19 81 TH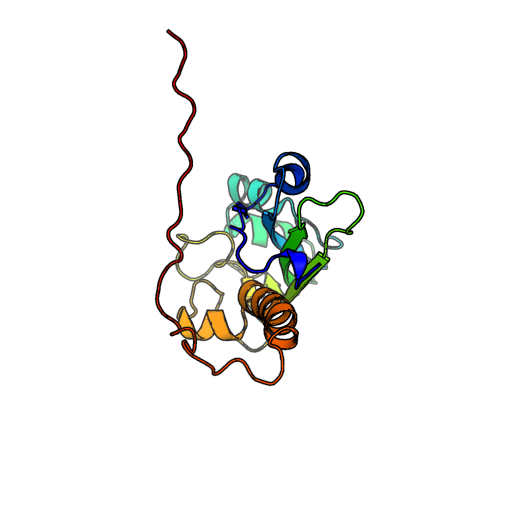R A N 1
ATOM 614 C CA . THR A 1 81 ? 15.913 -2.287 -17.942 1.00 92.19 81 THR A CA 1
ATOM 615 C C . THR A 1 81 ? 16.384 -1.063 -18.723 1.00 92.19 81 THR A C 1
ATOM 617 O O . THR A 1 81 ? 17.593 -0.868 -18.872 1.00 92.19 81 THR A O 1
ATOM 620 N N . GLY A 1 82 ? 15.443 -0.237 -19.192 1.00 89.06 82 GLY A N 1
ATOM 621 C CA . GLY A 1 82 ? 15.679 0.873 -20.110 1.00 89.06 82 GLY A CA 1
ATOM 622 C C . GLY A 1 82 ? 15.753 0.454 -21.583 1.00 89.06 82 GLY A C 1
ATOM 623 O O . GLY A 1 82 ? 15.893 1.322 -22.439 1.00 89.06 82 GLY A O 1
ATOM 624 N N . ASP A 1 83 ? 15.667 -0.845 -21.893 1.00 89.56 83 ASP A N 1
ATOM 625 C CA . ASP A 1 83 ? 15.555 -1.328 -23.271 1.00 89.56 83 ASP A CA 1
ATOM 626 C C . ASP A 1 83 ? 14.089 -1.226 -23.730 1.00 89.56 83 ASP A C 1
ATOM 628 O O . ASP A 1 83 ? 13.228 -1.863 -23.119 1.00 89.56 83 ASP A O 1
ATOM 632 N N . PRO A 1 84 ? 13.775 -0.465 -24.796 1.00 86.56 84 PRO A N 1
ATOM 633 C CA . PRO A 1 84 ? 12.405 -0.324 -25.290 1.00 86.56 84 PRO A CA 1
ATOM 634 C C . PRO A 1 84 ? 11.801 -1.635 -25.820 1.00 86.56 84 PRO A C 1
ATOM 636 O O . PRO A 1 84 ? 10.586 -1.719 -25.981 1.00 86.56 84 PRO A O 1
ATOM 639 N N . ASN A 1 85 ? 12.621 -2.656 -26.089 1.00 90.25 85 ASN A N 1
ATOM 640 C CA . ASN A 1 85 ? 12.162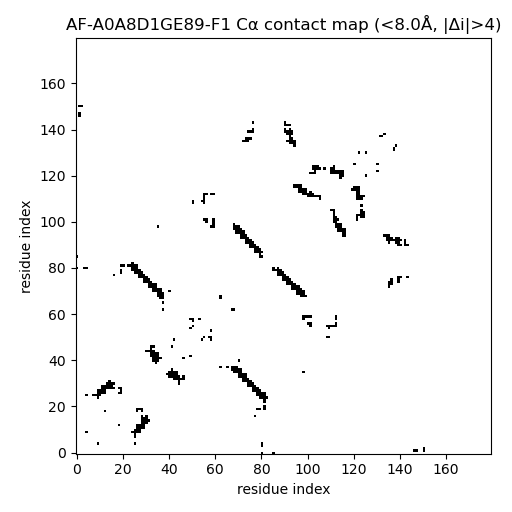 -3.977 -26.522 1.00 90.25 85 ASN A CA 1
ATOM 641 C C . ASN A 1 85 ? 11.850 -4.917 -25.346 1.00 90.25 85 ASN A C 1
ATOM 643 O O . ASN A 1 85 ? 11.293 -5.996 -25.554 1.00 90.25 85 ASN A O 1
ATOM 647 N N . GLU A 1 86 ? 12.209 -4.541 -24.115 1.00 89.56 86 GLU A N 1
ATOM 648 C CA . GLU A 1 86 ? 11.934 -5.328 -22.919 1.00 89.56 86 GLU A CA 1
ATOM 649 C C . GLU A 1 86 ? 10.733 -4.737 -22.153 1.00 89.56 86 GLU A C 1
ATOM 651 O O . GLU A 1 86 ? 10.763 -3.575 -21.749 1.00 89.56 86 GLU A O 1
ATOM 656 N N . PRO A 1 87 ? 9.656 -5.510 -21.916 1.00 93.06 87 PRO A N 1
ATOM 657 C CA . PRO A 1 87 ? 8.462 -4.981 -21.260 1.00 93.06 87 PRO A CA 1
ATOM 658 C C . PRO A 1 87 ? 8.720 -4.668 -19.783 1.00 93.06 87 PRO A C 1
ATOM 660 O O . PRO A 1 87 ? 9.472 -5.364 -19.114 1.00 93.06 87 PRO A O 1
ATOM 663 N N . VAL A 1 88 ? 8.029 -3.685 -19.209 1.00 93.94 88 VAL A N 1
ATOM 664 C CA . VAL A 1 88 ? 8.096 -3.450 -17.756 1.00 93.94 88 VAL A CA 1
ATOM 665 C C . VAL A 1 88 ? 7.602 -4.689 -17.004 1.00 93.94 88 VAL A C 1
ATOM 667 O O . VAL A 1 88 ? 6.512 -5.199 -17.270 1.00 93.94 88 VAL A O 1
ATOM 670 N N . ARG A 1 89 ? 8.381 -5.159 -16.026 1.00 95.56 89 ARG A N 1
ATOM 671 C CA . ARG A 1 89 ? 7.993 -6.271 -15.153 1.00 95.56 89 ARG A CA 1
ATOM 672 C C . ARG A 1 89 ? 7.439 -5.744 -13.837 1.00 95.56 89 ARG A C 1
ATOM 674 O O . ARG A 1 89 ? 8.040 -4.875 -13.213 1.00 95.56 89 ARG A O 1
ATOM 681 N N . LEU A 1 90 ? 6.299 -6.286 -13.418 1.00 96.62 90 LEU A N 1
ATOM 682 C CA . LEU A 1 90 ? 5.628 -5.905 -12.179 1.00 96.62 90 LEU A CA 1
ATOM 683 C C . LEU A 1 90 ? 5.779 -6.999 -11.122 1.00 96.62 90 LEU A C 1
ATOM 685 O O . LEU A 1 90 ? 5.641 -8.178 -11.440 1.00 96.62 90 LEU A O 1
ATOM 689 N N . PHE A 1 91 ? 5.981 -6.582 -9.878 1.00 97.50 91 PHE A N 1
ATOM 690 C CA . PHE A 1 91 ? 6.021 -7.436 -8.691 1.00 97.50 91 PHE A CA 1
ATOM 691 C C . PHE A 1 91 ? 5.056 -6.863 -7.672 1.00 97.50 91 PHE A C 1
ATOM 693 O O . PHE A 1 91 ? 5.099 -5.663 -7.387 1.00 97.50 91 PHE A O 1
ATOM 700 N N . LYS A 1 92 ? 4.145 -7.681 -7.164 1.00 97.56 92 LYS A N 1
ATOM 701 C CA . LYS A 1 92 ? 3.016 -7.212 -6.369 1.00 97.56 92 LYS A CA 1
ATOM 702 C C . LYS A 1 92 ? 3.012 -7.889 -5.018 1.00 97.56 92 LYS A C 1
ATOM 704 O O . LYS A 1 92 ? 3.340 -9.051 -4.856 1.00 97.56 92 LYS A O 1
ATOM 709 N N . GLY A 1 93 ? 2.578 -7.145 -4.021 1.00 97.69 93 GLY A N 1
ATOM 710 C CA . GLY A 1 93 ? 2.353 -7.687 -2.698 1.00 97.69 93 GLY A CA 1
ATOM 711 C C . GLY A 1 93 ? 1.104 -7.072 -2.128 1.00 97.69 93 GLY A C 1
ATOM 712 O O . GLY A 1 93 ? 0.934 -5.856 -2.147 1.00 97.69 93 GLY A O 1
ATOM 713 N N . ARG A 1 94 ? 0.207 -7.924 -1.644 1.00 98.00 94 ARG A N 1
ATOM 714 C CA . ARG A 1 94 ? -1.087 -7.521 -1.105 1.00 98.00 94 ARG A CA 1
ATOM 715 C C . ARG A 1 94 ? -1.218 -7.994 0.328 1.00 98.00 94 ARG A C 1
ATOM 717 O O . ARG A 1 94 ? -0.866 -9.135 0.613 1.00 98.00 94 ARG A O 1
ATOM 724 N N . THR A 1 95 ? -1.807 -7.168 1.181 1.00 98.56 95 THR A N 1
ATOM 725 C CA . THR A 1 95 ? -2.268 -7.565 2.516 1.00 98.56 95 THR A CA 1
ATOM 726 C C . THR A 1 95 ? -3.722 -7.164 2.663 1.00 98.56 95 THR A C 1
ATOM 728 O O . THR A 1 95 ? -4.045 -5.988 2.518 1.00 98.56 95 THR A O 1
ATOM 731 N N . SER A 1 96 ? -4.591 -8.144 2.896 1.00 98.69 96 SER A N 1
ATOM 732 C CA . SER A 1 96 ? -6.004 -7.907 3.191 1.00 98.69 96 SER A CA 1
ATOM 733 C C . SER A 1 96 ? -6.182 -7.498 4.654 1.00 98.69 96 SER A C 1
ATOM 735 O O . SER A 1 96 ? -5.328 -7.783 5.498 1.00 98.69 96 SER A O 1
ATOM 737 N N . GLY A 1 97 ? -7.247 -6.757 4.918 1.00 98.62 97 GLY A N 1
ATOM 738 C CA . GLY A 1 97 ? -7.552 -6.211 6.226 1.00 98.62 97 GLY A CA 1
ATOM 739 C C . GLY A 1 97 ? -8.855 -5.431 6.206 1.00 98.62 97 GLY A C 1
ATOM 740 O O . GLY A 1 97 ? -9.677 -5.556 5.295 1.00 98.62 97 GLY A O 1
ATOM 741 N N . GLN A 1 98 ? -9.017 -4.567 7.197 1.00 98.69 98 GLN A N 1
ATOM 742 C CA . GLN A 1 98 ? -10.183 -3.713 7.348 1.00 98.69 98 GLN A CA 1
ATOM 743 C C . GLN A 1 98 ? -9.779 -2.292 7.724 1.00 98.69 98 GLN A C 1
ATOM 745 O O . GLN A 1 98 ? -8.733 -2.053 8.336 1.00 98.69 98 GLN A O 1
ATOM 750 N N . ILE A 1 99 ? -10.634 -1.342 7.355 1.00 98.75 99 ILE A N 1
ATOM 751 C CA . ILE A 1 99 ? -10.512 0.043 7.786 1.00 98.75 99 ILE A CA 1
ATOM 752 C C . ILE A 1 99 ? -11.219 0.222 9.118 1.00 98.75 99 ILE A C 1
ATOM 754 O O . ILE A 1 99 ? -12.410 -0.055 9.251 1.00 98.75 99 ILE A O 1
ATOM 758 N N . VAL A 1 100 ? -10.477 0.721 10.097 1.00 98.69 100 VAL A N 1
ATOM 759 C CA . VAL A 1 100 ? -10.921 0.842 11.486 1.00 98.69 100 VAL A CA 1
ATOM 760 C C . VAL A 1 100 ? -10.724 2.260 12.001 1.00 98.69 100 VAL A C 1
ATOM 762 O O . VAL A 1 100 ? -9.996 3.061 11.409 1.00 98.69 100 VAL A O 1
ATOM 765 N N . VAL A 1 101 ? -11.369 2.573 13.126 1.00 98.44 101 VAL A N 1
ATOM 766 C CA . VAL A 1 101 ? -11.109 3.822 13.853 1.00 98.44 101 VAL A CA 1
ATOM 767 C C . VAL A 1 101 ? -9.603 3.919 14.144 1.00 98.44 101 VAL A C 1
ATOM 769 O O . VAL A 1 101 ? -9.046 2.939 14.649 1.00 98.44 101 VAL A O 1
ATOM 772 N N . PRO A 1 102 ? -8.939 5.055 13.846 1.00 98.44 102 PRO A N 1
ATOM 773 C CA . PRO A 1 102 ? -7.486 5.146 13.922 1.00 98.44 102 PRO A CA 1
ATOM 774 C C . PRO A 1 102 ? -6.892 4.901 15.311 1.00 98.44 102 PRO A C 1
ATOM 776 O O . PRO A 1 102 ? -7.221 5.610 16.267 1.00 98.44 102 PRO A O 1
ATOM 779 N N . ARG A 1 103 ? -5.931 3.979 15.404 1.00 98.44 103 ARG A N 1
ATOM 780 C CA . ARG A 1 103 ? -5.170 3.667 16.628 1.00 98.44 103 ARG A CA 1
ATOM 781 C C . ARG A 1 103 ? -3.666 3.642 16.352 1.00 98.44 103 ARG A C 1
ATOM 783 O O . ARG A 1 103 ? -3.262 3.472 15.207 1.00 98.44 103 ARG A O 1
ATOM 790 N N . GLY A 1 104 ? -2.841 3.822 17.385 1.00 97.12 104 GLY A N 1
ATOM 791 C CA . GLY A 1 104 ? -1.376 3.884 17.255 1.00 97.12 104 GLY A CA 1
ATOM 792 C C . GLY A 1 104 ? -0.823 5.256 16.831 1.00 97.12 104 GLY A C 1
ATOM 793 O O . GLY A 1 104 ? -1.529 6.269 16.859 1.00 97.12 104 GLY A O 1
ATOM 794 N N . SER A 1 105 ? 0.465 5.311 16.472 1.00 94.38 105 SER A N 1
ATOM 795 C CA . SER A 1 105 ? 1.133 6.571 16.095 1.00 94.38 105 SER A CA 1
ATOM 796 C C . SER A 1 105 ? 0.668 7.105 14.733 1.00 94.38 105 SER A C 1
ATOM 798 O O . SER A 1 105 ? 0.561 6.352 13.772 1.00 94.38 105 SER A O 1
ATOM 800 N N . ARG A 1 106 ? 0.467 8.428 14.617 1.00 90.25 106 ARG A N 1
ATOM 801 C CA . ARG A 1 106 ? 0.132 9.111 13.349 1.00 90.25 106 ARG A CA 1
ATOM 802 C C . ARG A 1 106 ? 1.350 9.444 12.480 1.00 90.25 106 ARG A C 1
ATOM 804 O O . ARG A 1 106 ? 1.188 10.051 11.425 1.00 90.25 106 ARG A O 1
ATOM 811 N N . ASP A 1 107 ? 2.549 9.043 12.890 1.00 86.12 107 ASP A N 1
ATOM 812 C CA . ASP A 1 107 ? 3.786 9.401 12.187 1.00 86.12 107 ASP A CA 1
ATOM 813 C C . ASP A 1 107 ? 3.881 8.773 10.788 1.00 86.12 107 ASP A C 1
ATOM 815 O O . ASP A 1 107 ? 4.603 9.282 9.928 1.00 86.12 107 ASP A O 1
ATOM 819 N N . PHE A 1 108 ? 3.159 7.671 10.538 1.00 83.94 108 PHE A N 1
ATOM 820 C CA . PHE A 1 108 ? 3.280 6.911 9.297 1.00 83.94 108 PHE A CA 1
ATOM 821 C C . PHE A 1 108 ? 1.955 6.724 8.553 1.00 83.94 108 PHE A C 1
ATOM 823 O O . PHE A 1 108 ? 1.248 5.728 8.695 1.00 83.94 108 PHE A O 1
ATOM 830 N N . GLY A 1 109 ? 1.672 7.661 7.651 1.00 92.62 109 GLY A N 1
ATOM 831 C CA . GLY A 1 109 ? 0.712 7.447 6.576 1.00 92.62 109 GLY A CA 1
ATOM 832 C C . GLY A 1 109 ? -0.708 7.116 7.057 1.00 92.62 109 GLY A C 1
ATOM 833 O O . GLY A 1 109 ? -1.263 7.764 7.940 1.00 92.62 109 GLY A O 1
ATOM 834 N N . TRP A 1 110 ? -1.298 6.102 6.428 1.00 97.69 110 TRP A N 1
ATOM 835 C CA . TRP A 1 110 ? -2.632 5.570 6.720 1.00 97.69 110 TRP A CA 1
ATOM 836 C C . TRP A 1 110 ? -2.590 4.327 7.624 1.00 97.69 110 TRP A C 1
ATOM 838 O O . TRP A 1 110 ? -3.638 3.754 7.911 1.00 97.69 110 TRP A O 1
ATOM 848 N N . ASP A 1 111 ? -1.408 3.919 8.103 1.00 97.69 111 ASP A N 1
ATOM 849 C CA . ASP A 1 111 ? -1.257 2.769 9.002 1.00 97.69 111 ASP A CA 1
ATOM 850 C C . ASP A 1 111 ? -2.225 2.789 10.201 1.00 97.69 111 ASP A C 1
ATOM 852 O O . ASP A 1 111 ? -2.736 1.720 10.544 1.00 97.69 111 ASP A O 1
ATOM 856 N N . PRO A 1 112 ? -2.535 3.949 10.828 1.00 98.50 112 PRO A N 1
ATOM 857 C CA . PRO A 1 112 ? -3.421 3.974 11.986 1.00 98.50 112 PRO A CA 1
ATOM 858 C C . PRO A 1 112 ? -4.826 3.466 11.718 1.00 98.50 112 PRO A C 1
ATOM 860 O O . PRO A 1 112 ? -5.468 3.002 12.649 1.00 98.50 112 PRO A O 1
ATOM 863 N N . CYS A 1 113 ? -5.325 3.573 10.485 1.00 98.62 113 CYS A N 1
ATOM 864 C CA . CYS A 1 113 ? -6.687 3.174 10.143 1.00 98.62 113 CYS A CA 1
ATOM 865 C C . CYS A 1 113 ? -6.760 1.829 9.418 1.00 98.62 113 CYS A C 1
ATOM 867 O O . CYS A 1 113 ? -7.836 1.478 8.950 1.00 98.62 113 CYS A O 1
ATOM 869 N N . PHE A 1 114 ? -5.658 1.083 9.295 1.00 98.69 114 PHE A N 1
ATOM 870 C CA . PHE A 1 114 ? -5.643 -0.220 8.631 1.00 98.69 114 PHE A CA 1
ATOM 871 C C . PHE A 1 114 ? -5.282 -1.331 9.618 1.00 98.69 114 PHE A C 1
ATOM 873 O O . PHE A 1 114 ? -4.173 -1.357 10.157 1.00 98.69 114 PHE A O 1
ATOM 880 N N . GLN A 1 115 ? -6.215 -2.259 9.824 1.00 98.62 115 GLN A N 1
ATOM 881 C CA . GLN A 1 115 ? -6.026 -3.471 10.616 1.00 98.62 115 GLN A CA 1
ATOM 882 C C . GLN A 1 115 ? -5.904 -4.669 9.665 1.00 98.62 115 GLN A C 1
ATOM 884 O O . GLN A 1 115 ? -6.871 -4.968 8.964 1.00 98.62 115 GLN A O 1
ATOM 889 N N . PRO A 1 116 ? -4.736 -5.328 9.575 1.00 98.50 116 PRO A N 1
ATOM 890 C CA . PRO A 1 116 ? -4.563 -6.490 8.714 1.00 98.50 116 PRO A CA 1
ATOM 891 C C . PRO A 1 116 ? -5.347 -7.697 9.244 1.00 98.50 116 PRO A C 1
ATOM 893 O O . PRO A 1 116 ? -5.498 -7.873 10.452 1.00 98.50 116 PRO A O 1
ATOM 896 N N . ASP A 1 117 ? -5.804 -8.558 8.335 1.00 98.31 117 ASP A N 1
ATOM 897 C CA . ASP A 1 117 ? -6.513 -9.783 8.711 1.00 98.31 117 ASP A CA 1
ATOM 898 C C . ASP A 1 117 ? -5.629 -10.686 9.588 1.00 98.31 117 ASP A C 1
ATOM 900 O O . ASP A 1 117 ? -4.442 -10.874 9.307 1.00 98.31 117 ASP A O 1
ATOM 904 N N . GLY A 1 118 ? -6.220 -11.270 10.634 1.00 97.12 118 GLY A N 1
ATOM 905 C CA . GLY A 1 118 ? -5.520 -12.128 11.598 1.00 97.12 118 GLY A CA 1
ATOM 906 C C . GLY A 1 118 ? -4.860 -11.385 12.765 1.00 97.12 118 GLY A C 1
ATOM 907 O O . GLY A 1 118 ? -4.217 -12.030 13.589 1.00 97.12 118 GLY A O 1
ATOM 908 N N . TYR A 1 119 ? -5.032 -10.062 12.854 1.00 97.38 119 TYR A N 1
ATOM 909 C CA . TYR A 1 119 ? -4.495 -9.224 13.927 1.00 97.38 119 TYR A CA 1
ATOM 910 C C . TYR A 1 119 ? -5.571 -8.290 14.488 1.00 97.38 119 TYR A C 1
ATOM 912 O O . TYR A 1 119 ? -6.453 -7.832 13.763 1.00 97.38 119 TYR A O 1
ATOM 920 N N . GLU A 1 120 ? -5.449 -7.951 15.772 1.00 97.56 120 GLU A N 1
ATOM 921 C CA . GLU A 1 120 ? -6.299 -6.953 16.453 1.00 97.56 120 GLU A CA 1
ATOM 922 C C . GLU A 1 120 ? -5.673 -5.543 16.464 1.00 97.56 120 GLU A C 1
ATOM 924 O O . GLU A 1 120 ? -6.326 -4.532 16.737 1.00 97.56 120 GLU A O 1
ATOM 929 N N . GLN A 1 121 ? -4.384 -5.464 16.137 1.00 98.19 121 GLN A N 1
ATOM 930 C CA . GLN A 1 121 ? -3.609 -4.228 16.074 1.00 98.19 121 GLN A CA 1
ATOM 931 C C . GLN A 1 121 ? -3.701 -3.593 14.689 1.00 98.19 121 GLN A C 1
ATOM 933 O O . GLN A 1 121 ? -3.689 -4.286 13.671 1.00 98.19 121 GLN A O 1
ATOM 938 N N . THR A 1 122 ? -3.717 -2.263 14.630 1.00 98.50 122 THR A N 1
ATOM 939 C CA . THR A 1 122 ? -3.476 -1.551 13.366 1.00 98.50 122 THR A CA 1
ATOM 940 C C . THR A 1 122 ? -2.000 -1.630 12.992 1.00 98.50 122 THR A C 1
ATOM 942 O O . THR A 1 122 ? -1.139 -1.844 13.847 1.00 98.50 122 THR A O 1
ATOM 945 N N . TYR A 1 123 ? -1.658 -1.380 11.727 1.00 97.56 123 TYR A N 1
ATOM 946 C CA . TYR A 1 123 ? -0.249 -1.297 11.320 1.00 97.56 123 TYR A CA 1
ATOM 947 C C . TYR A 1 123 ? 0.575 -0.295 12.139 1.00 97.56 123 TYR A C 1
ATOM 949 O O . TYR A 1 123 ? 1.781 -0.496 12.278 1.00 97.56 123 TYR A O 1
ATOM 957 N N . ALA A 1 124 ? -0.049 0.752 12.683 1.00 97.50 124 ALA A N 1
ATOM 958 C CA . ALA A 1 124 ? 0.631 1.748 13.507 1.00 97.50 124 ALA A CA 1
ATOM 959 C C . ALA A 1 124 ? 0.842 1.301 14.963 1.00 97.50 124 ALA A C 1
ATOM 961 O O . ALA A 1 124 ? 1.641 1.908 15.675 1.00 97.50 124 ALA A O 1
ATOM 962 N N . GLU A 1 125 ? 0.120 0.276 15.419 1.00 97.38 125 GLU A N 1
ATOM 963 C CA . GLU A 1 125 ? 0.278 -0.347 16.739 1.00 97.38 125 GLU A CA 1
ATOM 964 C C . GLU A 1 125 ? 1.248 -1.538 16.709 1.00 97.38 125 GLU A C 1
ATOM 966 O O . GLU A 1 125 ? 1.727 -1.973 17.757 1.00 97.38 125 GLU A O 1
ATOM 971 N N . MET A 1 126 ? 1.536 -2.081 15.522 1.00 95.81 126 MET A N 1
ATOM 972 C CA . MET A 1 126 ? 2.406 -3.242 15.363 1.00 95.81 126 MET A CA 1
ATOM 973 C C . MET A 1 126 ? 3.894 -2.880 15.500 1.00 95.81 126 MET A C 1
ATOM 975 O O . MET A 1 126 ? 4.366 -1.915 14.886 1.00 95.81 126 MET A O 1
ATOM 979 N N . PRO A 1 127 ? 4.696 -3.706 16.198 1.00 93.94 127 PRO A N 1
ATOM 980 C CA . PRO A 1 127 ? 6.147 -3.641 16.114 1.00 93.94 127 PRO A CA 1
ATOM 981 C C . PRO A 1 127 ? 6.620 -3.785 14.664 1.00 93.94 127 PRO A C 1
ATOM 983 O O . PRO A 1 127 ? 6.121 -4.613 13.900 1.00 93.94 127 PRO A O 1
ATOM 986 N N . LYS A 1 128 ? 7.655 -3.031 14.282 1.00 88.62 128 LYS A N 1
ATOM 987 C CA . LYS A 1 128 ? 8.168 -3.021 12.900 1.00 88.62 128 LYS A CA 1
ATOM 988 C C . LYS A 1 128 ? 8.538 -4.417 12.377 1.00 88.62 128 LYS A C 1
ATOM 990 O O . LYS A 1 128 ? 8.294 -4.709 11.210 1.00 88.62 128 LYS A O 1
ATOM 995 N N . ALA A 1 129 ? 9.121 -5.267 13.225 1.00 89.88 129 ALA A N 1
ATOM 996 C CA . ALA A 1 129 ? 9.500 -6.631 12.855 1.00 89.88 129 ALA A CA 1
ATOM 997 C C . ALA A 1 129 ? 8.282 -7.493 12.484 1.00 89.88 129 ALA A C 1
ATOM 999 O O . ALA A 1 129 ? 8.320 -8.215 11.493 1.00 89.88 129 ALA A O 1
ATOM 1000 N N . GLU A 1 130 ? 7.192 -7.360 13.236 1.00 90.81 130 GLU A N 1
ATOM 1001 C CA . GLU A 1 130 ? 5.945 -8.085 13.009 1.00 90.81 130 GLU A CA 1
ATOM 1002 C C . GLU A 1 130 ? 5.195 -7.537 11.793 1.00 90.81 130 GLU A C 1
ATOM 1004 O O . GLU A 1 130 ? 4.796 -8.293 10.915 1.00 90.81 130 GLU A O 1
ATOM 1009 N N . LYS A 1 131 ? 5.106 -6.207 11.654 1.00 91.25 131 LYS A N 1
ATOM 1010 C CA . LYS A 1 131 ? 4.538 -5.582 10.452 1.00 91.25 131 LYS A CA 1
ATOM 1011 C C . LYS A 1 131 ? 5.241 -6.076 9.187 1.00 91.25 131 LYS A C 1
ATOM 1013 O O . LYS A 1 131 ? 4.585 -6.358 8.185 1.00 91.25 131 LYS A O 1
ATOM 1018 N N . ASN A 1 132 ? 6.571 -6.179 9.211 1.00 87.75 132 ASN A N 1
ATOM 1019 C CA . ASN A 1 132 ? 7.350 -6.583 8.045 1.00 87.75 132 ASN A CA 1
ATOM 1020 C C . ASN A 1 132 ? 6.988 -7.989 7.546 1.00 87.75 132 ASN A C 1
ATOM 1022 O O . ASN A 1 132 ? 6.968 -8.176 6.333 1.00 87.75 132 ASN A O 1
ATOM 1026 N N . THR A 1 133 ? 6.642 -8.939 8.424 1.00 88.56 133 THR A N 1
ATOM 1027 C CA . THR A 1 133 ? 6.328 -10.324 8.014 1.00 88.56 133 THR A CA 1
ATOM 1028 C C . THR A 1 133 ? 5.032 -10.415 7.205 1.00 88.56 133 THR A C 1
ATOM 1030 O O . THR A 1 133 ? 4.897 -11.273 6.333 1.00 88.56 133 THR A O 1
ATOM 1033 N N . ILE A 1 134 ? 4.097 -9.492 7.436 1.00 90.81 134 ILE A N 1
ATOM 1034 C CA . ILE A 1 134 ? 2.793 -9.460 6.763 1.00 90.81 134 ILE A CA 1
ATOM 1035 C C . ILE A 1 134 ? 2.629 -8.301 5.784 1.00 90.81 134 ILE A C 1
ATOM 1037 O O . ILE A 1 134 ? 1.585 -8.198 5.138 1.00 90.81 134 ILE A O 1
ATOM 1041 N N . SER A 1 135 ? 3.608 -7.400 5.685 1.00 91.62 135 SER A N 1
ATOM 1042 C CA . SER A 1 135 ? 3.449 -6.179 4.899 1.00 91.62 135 SER A CA 1
ATOM 1043 C C . SER A 1 135 ? 3.369 -6.463 3.400 1.00 91.62 135 SER A C 1
ATOM 1045 O O . SER A 1 135 ? 4.162 -7.209 2.825 1.00 91.62 135 SER A O 1
ATOM 1047 N N . HIS A 1 136 ? 2.437 -5.778 2.750 1.00 95.75 136 HIS A N 1
ATOM 1048 C CA . HIS A 1 136 ? 2.267 -5.729 1.301 1.00 95.75 136 HIS A CA 1
ATOM 1049 C C . HIS A 1 136 ? 3.580 -5.368 0.587 1.00 95.75 136 HIS A C 1
ATOM 1051 O O . HIS A 1 136 ? 3.916 -5.976 -0.424 1.00 95.75 136 HIS A O 1
ATOM 1057 N N . ARG A 1 137 ? 4.378 -4.444 1.145 1.00 95.19 137 ARG A N 1
ATOM 1058 C CA . ARG A 1 137 ? 5.706 -4.103 0.613 1.00 95.19 137 ARG A CA 1
ATOM 1059 C C . ARG A 1 137 ? 6.686 -5.272 0.679 1.00 95.19 137 ARG A C 1
ATOM 1061 O O . ARG A 1 137 ? 7.354 -5.535 -0.314 1.00 95.19 137 ARG A O 1
ATOM 1068 N N . PHE A 1 138 ? 6.776 -5.971 1.811 1.00 93.56 138 PHE A N 1
ATOM 1069 C CA . PHE A 1 138 ? 7.687 -7.112 1.942 1.00 93.56 138 PHE A CA 1
ATOM 1070 C C . PHE A 1 138 ? 7.291 -8.259 1.008 1.00 93.56 138 PHE A C 1
ATOM 1072 O O . PHE A 1 138 ? 8.154 -8.838 0.362 1.00 93.56 138 PHE A O 1
ATOM 1079 N N . ARG A 1 139 ? 5.988 -8.514 0.839 1.00 95.31 139 ARG A N 1
ATOM 1080 C CA . ARG A 1 139 ? 5.478 -9.486 -0.144 1.00 95.31 139 ARG A CA 1
ATOM 1081 C C . ARG A 1 139 ? 5.898 -9.136 -1.579 1.00 95.31 139 ARG A C 1
ATOM 1083 O O . ARG A 1 139 ? 6.401 -10.000 -2.284 1.00 95.31 139 ARG A O 1
ATOM 1090 N N . ALA A 1 140 ? 5.780 -7.867 -1.979 1.00 96.38 140 ALA A N 1
ATOM 1091 C CA . ALA A 1 140 ? 6.230 -7.412 -3.299 1.00 96.38 140 ALA A CA 1
ATOM 1092 C C . ALA A 1 140 ? 7.758 -7.521 -3.461 1.00 96.38 140 ALA A C 1
ATOM 1094 O O . ALA A 1 140 ? 8.259 -7.828 -4.541 1.00 96.38 140 ALA A O 1
ATOM 1095 N N . LEU A 1 141 ? 8.502 -7.276 -2.377 1.00 93.81 141 LEU A N 1
ATOM 1096 C CA . LEU A 1 141 ? 9.955 -7.407 -2.359 1.00 93.81 141 LEU A CA 1
ATOM 1097 C C . LEU A 1 141 ? 10.404 -8.869 -2.475 1.00 93.81 141 LEU A C 1
ATOM 1099 O O . LEU A 1 141 ? 11.423 -9.120 -3.107 1.00 93.81 141 LEU A O 1
ATOM 1103 N N . LEU A 1 142 ? 9.658 -9.821 -1.909 1.00 92.81 142 LEU A N 1
ATOM 1104 C CA . LEU A 1 142 ? 9.939 -11.251 -2.066 1.00 92.81 142 LEU A CA 1
ATOM 1105 C C . LEU A 1 142 ? 9.776 -11.697 -3.522 1.00 92.81 142 LEU A C 1
ATOM 1107 O O . LEU A 1 142 ? 10.669 -12.360 -4.037 1.00 92.81 142 LEU A O 1
ATOM 1111 N N . GLU A 1 143 ? 8.714 -11.269 -4.216 1.00 94.44 143 GLU A N 1
ATOM 1112 C CA . GLU A 1 143 ? 8.563 -11.548 -5.656 1.00 94.44 143 GLU A CA 1
ATOM 1113 C C . GLU A 1 143 ? 9.722 -10.953 -6.479 1.00 94.44 143 GLU A C 1
ATOM 1115 O O . GLU A 1 143 ? 10.249 -11.594 -7.391 1.00 94.44 143 GLU A O 1
ATOM 1120 N N . LEU A 1 144 ? 10.160 -9.732 -6.139 1.00 93.44 144 LEU A N 1
ATOM 1121 C CA . LEU A 1 144 ? 11.334 -9.110 -6.758 1.00 93.44 144 LEU A CA 1
ATOM 1122 C C . LEU A 1 144 ? 12.616 -9.905 -6.456 1.00 93.44 144 LEU A C 1
ATOM 1124 O O . LEU A 1 144 ? 13.439 -10.112 -7.346 1.00 93.44 144 LEU A O 1
ATOM 1128 N N . GLN A 1 145 ? 12.797 -10.349 -5.211 1.00 91.88 145 GLN A N 1
ATOM 1129 C CA . GLN A 1 145 ? 13.956 -11.128 -4.780 1.00 91.88 145 GLN A CA 1
ATOM 1130 C C . GLN A 1 145 ? 14.022 -12.473 -5.502 1.00 91.88 145 GLN A C 1
ATOM 1132 O O . GLN A 1 145 ? 15.086 -12.837 -5.991 1.00 91.88 145 GLN A O 1
ATOM 1137 N N . GLU A 1 146 ? 12.909 -13.197 -5.599 1.00 91.19 146 GLU A N 1
ATOM 1138 C CA . GLU A 1 146 ? 12.821 -14.487 -6.290 1.00 91.19 146 GLU A CA 1
ATOM 1139 C C . GLU A 1 146 ? 13.188 -14.355 -7.773 1.00 91.19 146 GLU A C 1
ATOM 1141 O O . GLU A 1 146 ? 13.945 -15.164 -8.323 1.00 91.19 146 GLU A O 1
ATOM 1146 N N . TYR A 1 147 ? 12.739 -13.270 -8.405 1.00 89.75 147 TYR A N 1
ATOM 1147 C CA . TYR A 1 147 ? 13.105 -12.949 -9.778 1.00 89.75 147 TYR A CA 1
ATOM 1148 C C . TYR A 1 147 ? 14.610 -12.739 -9.975 1.00 89.75 147 TYR A C 1
ATOM 1150 O O . TYR A 1 147 ? 15.122 -13.080 -11.036 1.00 89.75 147 TYR A O 1
ATOM 1158 N N . PHE A 1 148 ? 15.328 -12.221 -8.972 1.00 85.19 148 PHE A N 1
ATOM 1159 C CA . PHE A 1 148 ? 16.788 -12.110 -9.027 1.00 85.19 148 PHE A CA 1
ATOM 1160 C C . PHE A 1 148 ? 17.525 -13.375 -8.560 1.00 85.19 148 PHE A C 1
ATOM 1162 O O . PHE A 1 148 ? 18.568 -13.711 -9.114 1.00 85.19 148 PHE A O 1
ATOM 1169 N N . GLY A 1 149 ? 17.000 -14.099 -7.5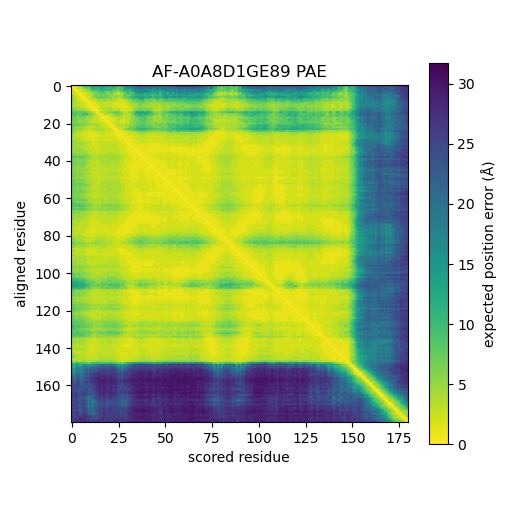68 1.00 74.94 149 GLY A N 1
ATOM 1170 C CA . GLY A 1 149 ? 17.609 -15.321 -7.025 1.00 74.94 149 GLY A CA 1
ATOM 1171 C C . GLY A 1 149 ? 17.604 -16.494 -8.010 1.00 74.94 149 GLY A C 1
ATOM 1172 O O . GLY A 1 149 ? 18.515 -17.321 -7.995 1.00 74.94 149 GLY A O 1
ATOM 1173 N N . SER A 1 150 ? 16.642 -16.515 -8.933 1.00 57.38 150 SER A N 1
ATOM 1174 C CA . SER A 1 150 ? 16.568 -17.473 -10.047 1.00 57.38 150 SER A CA 1
ATOM 1175 C C . SER A 1 150 ? 17.585 -17.219 -11.176 1.00 57.38 150 SER A C 1
ATOM 1177 O O . SER A 1 150 ? 17.582 -17.937 -12.174 1.00 57.38 150 SER A O 1
ATOM 1179 N N . LEU A 1 151 ? 18.479 -16.232 -11.029 1.00 52.69 151 LEU A N 1
ATOM 1180 C CA . LEU A 1 151 ? 19.457 -15.830 -12.054 1.00 52.69 151 LEU A CA 1
ATOM 1181 C C . LEU A 1 151 ? 20.903 -16.139 -11.700 1.00 52.69 151 LEU A C 1
ATOM 1183 O O . LEU A 1 151 ? 21.794 -15.882 -12.510 1.00 52.69 151 LEU A O 1
ATOM 1187 N N . THR A 1 152 ? 21.160 -16.637 -10.494 1.00 47.12 152 THR A N 1
ATOM 1188 C CA . THR A 1 152 ? 22.510 -17.038 -10.107 1.00 47.12 152 THR A CA 1
ATOM 1189 C C . THR A 1 152 ? 22.896 -18.262 -10.946 1.00 47.12 152 THR A C 1
ATOM 1191 O O . THR A 1 152 ? 22.232 -19.294 -10.825 1.00 47.12 152 THR A O 1
ATOM 1194 N N . PRO A 1 153 ? 23.920 -18.194 -11.821 1.00 41.84 153 PRO A N 1
ATOM 1195 C CA . PRO A 1 153 ? 24.360 -19.368 -12.567 1.00 41.84 153 PRO A CA 1
ATOM 1196 C C . PRO A 1 153 ? 24.824 -20.449 -11.579 1.00 41.84 153 PRO A C 1
ATOM 1198 O O . PRO A 1 153 ? 25.436 -20.100 -10.562 1.00 41.84 153 PRO A O 1
ATOM 1201 N N . PRO A 1 154 ? 24.596 -21.748 -11.851 1.00 36.47 154 PRO A N 1
ATOM 1202 C CA . PRO A 1 154 ? 25.188 -22.808 -11.044 1.00 36.47 154 PRO A CA 1
ATOM 1203 C C . PRO A 1 154 ? 26.719 -22.684 -11.115 1.00 36.47 154 PRO A C 1
ATOM 1205 O O . PRO A 1 154 ? 27.316 -22.956 -12.153 1.00 36.47 154 PRO A O 1
ATOM 1208 N N . GLY A 1 155 ? 27.343 -22.206 -10.033 1.00 45.00 155 GLY A N 1
ATOM 1209 C CA . GLY A 1 155 ? 28.797 -22.018 -9.935 1.00 45.00 155 GLY A CA 1
ATOM 1210 C C . GLY A 1 155 ? 29.278 -20.668 -9.388 1.00 45.00 155 GLY A C 1
ATOM 1211 O O . GLY A 1 155 ? 30.468 -20.534 -9.124 1.00 45.00 155 GLY A O 1
ATOM 1212 N N . ALA A 1 156 ? 28.405 -19.677 -9.176 1.00 46.12 156 ALA A N 1
ATOM 1213 C CA . ALA A 1 156 ? 28.783 -18.475 -8.431 1.00 46.12 156 ALA A CA 1
ATOM 1214 C C . ALA A 1 156 ? 28.626 -18.736 -6.923 1.00 46.12 156 ALA A C 1
ATOM 1216 O O . ALA A 1 156 ? 27.508 -18.791 -6.412 1.00 46.12 156 ALA A O 1
ATOM 1217 N N . GLU A 1 157 ? 29.742 -18.945 -6.218 1.00 36.50 157 GLU A N 1
ATOM 1218 C CA . GLU A 1 157 ? 29.764 -19.027 -4.756 1.00 36.50 157 GLU A CA 1
ATOM 1219 C C . GLU A 1 157 ? 29.041 -17.829 -4.131 1.00 36.50 157 GLU A C 1
ATOM 1221 O O . GLU A 1 157 ? 29.249 -16.673 -4.507 1.00 36.50 157 GLU A O 1
ATOM 1226 N N . ALA A 1 158 ? 28.194 -18.128 -3.145 1.00 41.53 158 ALA A N 1
ATOM 1227 C CA . ALA A 1 158 ? 27.450 -17.168 -2.349 1.00 41.53 158 ALA A CA 1
ATOM 1228 C C . ALA A 1 158 ? 28.384 -16.354 -1.434 1.00 41.53 158 ALA A C 1
ATOM 1230 O O . ALA A 1 158 ? 28.379 -16.503 -0.213 1.00 41.53 158 ALA A O 1
ATOM 1231 N N . ALA A 1 159 ? 29.181 -15.456 -2.007 1.00 35.62 159 ALA A N 1
ATOM 1232 C CA . ALA A 1 159 ? 29.766 -14.359 -1.257 1.00 35.62 159 ALA A CA 1
ATOM 1233 C C . ALA A 1 159 ? 28.688 -13.277 -1.099 1.00 35.62 159 ALA A C 1
ATOM 1235 O O . ALA A 1 159 ? 28.303 -12.623 -2.062 1.00 35.62 159 ALA A O 1
ATOM 1236 N N . HIS A 1 160 ? 28.224 -13.105 0.140 1.00 34.50 160 HIS A N 1
ATOM 1237 C CA . HIS A 1 160 ? 27.176 -12.182 0.595 1.00 34.50 160 HIS A CA 1
ATOM 1238 C C . HIS A 1 160 ? 25.745 -12.728 0.549 1.00 34.50 160 HIS A C 1
ATOM 1240 O O . HIS A 1 160 ? 24.883 -12.271 -0.197 1.00 34.50 160 HIS A O 1
ATOM 1246 N N . VAL A 1 161 ? 25.449 -13.595 1.522 1.00 33.31 161 VAL A N 1
ATOM 1247 C CA . VAL A 1 161 ? 24.163 -13.520 2.229 1.00 33.31 161 VAL A CA 1
ATOM 1248 C C . VAL A 1 161 ? 23.948 -12.053 2.615 1.00 33.31 161 VAL A C 1
ATOM 1250 O O . VAL A 1 161 ? 24.681 -11.495 3.436 1.00 33.31 161 VAL A O 1
ATOM 1253 N N . ILE A 1 162 ? 22.993 -11.401 1.955 1.00 39.75 162 ILE A N 1
ATOM 1254 C CA . ILE A 1 162 ? 22.593 -10.027 2.250 1.00 39.75 162 ILE A CA 1
ATOM 1255 C C . ILE A 1 162 ? 22.067 -10.021 3.689 1.00 39.75 162 ILE A C 1
ATOM 1257 O O . ILE A 1 162 ? 20.993 -10.541 3.980 1.00 39.75 162 ILE A O 1
ATOM 1261 N N . SER A 1 163 ? 22.867 -9.470 4.602 1.00 28.47 163 SER A N 1
ATOM 1262 C CA . SER A 1 163 ? 22.481 -9.243 5.995 1.00 28.47 163 SER A CA 1
ATOM 1263 C C . SER A 1 163 ? 21.225 -8.352 6.051 1.00 28.47 163 SER A C 1
ATOM 1265 O O . SER A 1 163 ? 21.183 -7.360 5.316 1.00 28.47 163 SER A O 1
ATOM 1267 N N . PRO A 1 164 ? 20.224 -8.622 6.920 1.00 37.16 164 PRO A N 1
ATOM 1268 C CA . PRO A 1 164 ? 18.941 -7.904 6.930 1.00 37.16 164 PRO A CA 1
ATOM 1269 C C . PRO A 1 164 ? 19.001 -6.425 7.349 1.00 37.16 164 PRO A C 1
ATOM 1271 O O . PRO A 1 164 ? 17.960 -5.821 7.595 1.00 37.16 164 PRO A O 1
ATOM 1274 N N . LEU A 1 165 ? 20.182 -5.824 7.501 1.00 36.00 165 LEU A N 1
ATOM 1275 C CA . LEU A 1 165 ? 20.345 -4.509 8.118 1.00 36.00 165 LEU A CA 1
ATOM 1276 C C . LEU A 1 165 ? 21.524 -3.736 7.512 1.00 36.00 165 LEU A C 1
ATOM 1278 O O . LEU A 1 165 ? 22.546 -3.541 8.165 1.00 36.00 165 LEU A O 1
ATOM 1282 N N . ARG A 1 166 ? 21.375 -3.228 6.284 1.00 28.11 166 ARG A N 1
ATOM 1283 C CA . ARG A 1 166 ? 21.998 -1.951 5.888 1.00 28.11 166 ARG A CA 1
ATOM 1284 C C . ARG A 1 166 ? 21.019 -1.160 5.018 1.00 28.11 166 ARG A C 1
ATOM 1286 O O . ARG A 1 166 ? 20.486 -1.731 4.069 1.00 28.11 166 ARG A O 1
ATOM 1293 N N . PRO A 1 167 ? 20.758 0.126 5.313 1.00 30.38 167 PRO A N 1
ATOM 1294 C CA . PRO A 1 167 ? 19.982 0.963 4.413 1.00 30.38 167 PRO A CA 1
ATOM 1295 C C . PRO A 1 167 ? 20.733 1.049 3.087 1.00 30.38 167 PRO A C 1
ATOM 1297 O O . PRO A 1 167 ? 21.928 1.353 3.077 1.00 30.38 167 PRO A O 1
ATOM 1300 N N . TRP A 1 168 ? 20.052 0.799 1.969 1.00 32.78 168 TRP A N 1
ATOM 1301 C CA . TRP A 1 168 ? 20.554 1.270 0.686 1.00 32.78 168 TRP A CA 1
ATOM 1302 C C . TRP A 1 168 ? 20.783 2.770 0.812 1.00 32.78 168 TRP A C 1
ATOM 1304 O O . TRP A 1 168 ? 19.905 3.492 1.287 1.00 32.78 168 TRP A O 1
ATOM 1314 N N . SER A 1 169 ? 21.976 3.229 0.448 1.00 25.95 169 SER A N 1
ATOM 1315 C CA . SER A 1 169 ? 22.308 4.645 0.431 1.00 25.95 169 SER A CA 1
ATOM 1316 C C . SER A 1 169 ? 21.298 5.363 -0.463 1.00 25.95 169 SER A C 1
ATOM 1318 O O . SER A 1 169 ? 21.379 5.298 -1.689 1.00 25.95 169 SER A O 1
ATOM 1320 N N . VAL A 1 170 ? 20.314 6.014 0.160 1.00 30.06 170 VAL A N 1
ATOM 1321 C CA . VAL A 1 170 ? 19.347 6.877 -0.510 1.00 30.06 170 VAL A CA 1
ATOM 1322 C C . VAL A 1 170 ? 20.133 8.066 -1.043 1.00 30.06 170 VAL A C 1
ATOM 1324 O O . VAL A 1 170 ? 20.444 9.004 -0.307 1.00 30.06 170 VAL A O 1
ATOM 1327 N N . VAL A 1 171 ? 20.485 8.028 -2.325 1.00 30.58 171 VAL A N 1
ATOM 1328 C CA . VAL A 1 171 ? 20.978 9.217 -3.014 1.00 30.58 171 VAL A CA 1
ATOM 1329 C C . VAL A 1 171 ? 19.770 10.129 -3.211 1.00 30.58 171 VAL A C 1
ATOM 1331 O O . VAL A 1 171 ? 18.989 9.951 -4.140 1.00 30.58 171 VAL A O 1
ATOM 1334 N N . HIS A 1 172 ? 19.596 11.094 -2.308 1.00 31.02 172 HIS A N 1
ATOM 1335 C CA . HIS A 1 172 ? 18.707 12.225 -2.542 1.00 31.02 172 HIS A CA 1
ATOM 1336 C C . HIS A 1 172 ? 19.294 13.032 -3.706 1.00 31.02 172 HIS A C 1
ATOM 1338 O O . HIS A 1 172 ? 20.273 13.757 -3.528 1.00 31.02 172 HIS A O 1
ATOM 1344 N N . SER A 1 173 ? 18.736 12.907 -4.912 1.00 36.75 173 SER A N 1
ATOM 1345 C CA . SER A 1 173 ? 19.088 13.819 -5.999 1.00 36.75 173 SER A CA 1
ATOM 1346 C C . SER A 1 173 ? 18.413 15.171 -5.751 1.00 36.75 173 SER A C 1
ATOM 1348 O O . SER A 1 173 ? 17.204 15.312 -5.916 1.00 36.75 173 SER A O 1
ATOM 1350 N N . LEU A 1 174 ? 19.231 16.107 -5.268 1.00 34.69 174 LEU A N 1
ATOM 1351 C CA . LEU A 1 174 ? 19.227 17.561 -5.458 1.00 34.69 174 LEU A CA 1
ATOM 1352 C C . LEU A 1 174 ? 17.918 18.196 -5.967 1.00 34.69 174 LEU A C 1
ATOM 1354 O O . LEU A 1 174 ? 17.495 17.991 -7.103 1.00 34.69 174 LEU A O 1
ATOM 1358 N N . ARG A 1 175 ? 17.337 19.065 -5.127 1.00 32.34 175 ARG A N 1
ATOM 1359 C CA . ARG A 1 175 ? 16.348 20.065 -5.554 1.00 32.34 175 ARG A CA 1
ATOM 1360 C C . ARG A 1 175 ? 16.976 20.963 -6.636 1.00 32.34 175 ARG A C 1
ATOM 1362 O O . ARG A 1 175 ? 18.150 21.308 -6.492 1.00 32.34 175 ARG A O 1
ATOM 1369 N N . PRO A 1 176 ? 16.233 21.387 -7.670 1.00 37.94 176 PRO A N 1
ATOM 1370 C CA . PRO A 1 176 ? 16.706 22.440 -8.561 1.00 37.94 176 PRO A CA 1
ATOM 1371 C C . PRO A 1 176 ? 16.869 23.750 -7.774 1.00 37.94 176 PRO A C 1
ATOM 1373 O O . PRO A 1 176 ? 16.001 24.114 -6.977 1.00 37.94 176 PRO A O 1
ATOM 1376 N N . ASN A 1 177 ? 17.997 24.436 -7.978 1.00 36.72 177 ASN A N 1
ATOM 1377 C CA . ASN A 1 177 ? 18.222 25.787 -7.463 1.00 36.72 177 ASN A CA 1
ATOM 1378 C C . ASN A 1 177 ? 17.175 26.748 -8.056 1.00 36.72 177 ASN A C 1
ATOM 1380 O O . ASN A 1 177 ? 16.894 26.651 -9.254 1.00 36.72 177 ASN A O 1
ATOM 1384 N N . PRO A 1 178 ? 16.624 27.692 -7.273 1.00 38.78 178 PRO A N 1
ATOM 1385 C CA . PRO A 1 178 ? 15.856 28.790 -7.838 1.00 38.78 178 PRO A CA 1
ATOM 1386 C C . PRO A 1 178 ? 16.778 29.670 -8.694 1.00 38.78 178 PRO A C 1
ATOM 1388 O O . PRO A 1 178 ? 17.887 30.017 -8.285 1.00 38.78 178 PRO A O 1
ATOM 1391 N N . VAL A 1 179 ? 16.312 29.978 -9.902 1.00 51.06 179 VAL A N 1
ATOM 1392 C CA . VAL A 1 179 ? 16.922 30.955 -10.809 1.00 51.06 179 VAL A CA 1
ATOM 1393 C C . VAL A 1 179 ? 16.805 32.343 -10.166 1.00 51.06 179 VAL A C 1
ATOM 1395 O O . VAL A 1 179 ? 15.762 32.646 -9.583 1.00 51.06 179 VAL A O 1
ATOM 1398 N N . GLN A 1 180 ? 17.894 33.118 -10.217 1.00 47.31 180 GLN A N 1
ATOM 1399 C CA . GLN A 1 180 ? 17.962 34.516 -9.767 1.00 47.31 180 GLN A CA 1
ATOM 1400 C C . GLN A 1 180 ? 17.063 35.433 -10.595 1.00 47.31 180 GLN A C 1
ATOM 1402 O O . GLN A 1 180 ? 16.964 35.197 -11.821 1.00 47.31 180 GLN A O 1
#

Foldseek 3Di:
DLVLCPPHDEAEEELDPCVLVVDQFKYKYKAKFKAFVQVVGPPGSVLVVVCVPQNLQRVLVVCVVPPRFKIKMKMKMWIDGNDPVDDIDIFMFMFIFGFQRFDADSPDRNQRGTDTPPDPHGSRRDDPVVCLVRPRVNNSVVSVVVVNVVPPPVPPPPPDPDDPDDDDPPPPPDDDDDDD